Protein AF-A0A533BFH7-F1 (afdb_monomer)

Radius of gyration: 30.99 Å; Cα contacts (8 Å, |Δi|>4): 157; chains: 1; bounding box: 85×79×74 Å

Mean predicted aligned error: 14.82 Å

Foldseek 3Di:
DDDPPPPPPDPDLCPLLVVLVVVLVVHPAALVRSLVVSVVVPDDPVSSVSSSVVCVVVVSHDLLVSLLVVLVVCCVVAQADLVLSLVVSVVSVRDNVSSVVNSVVVCVVDPSLVSLLVLVVVVCVVDQADALVRSLVVRVVSVDDPVSSCVNCVVVVVVPPVSHDDDPDDPDDDPPVPPDPDDDPPDDDDDDDDDDDDDDDDDDDDDDDDD

Solvent-accessible surface area (backbone atoms only — not comparable to full-atom values): 13233 Å² total; per-residue (Å²): 136,85,82,80,77,78,71,76,71,77,77,56,84,59,54,58,40,54,53,48,51,59,50,47,76,76,37,91,68,35,65,53,46,50,47,52,51,39,45,78,72,68,44,51,74,68,54,41,53,51,35,51,52,52,35,39,74,71,63,76,44,51,57,63,65,45,49,47,57,47,49,54,59,42,43,76,77,49,58,54,15,68,65,40,54,50,54,55,44,47,72,55,47,50,57,66,71,52,45,55,52,38,52,53,60,49,56,74,77,42,58,60,57,58,38,51,45,50,53,51,54,55,50,49,75,75,42,78,74,52,42,58,70,58,54,53,49,52,42,49,76,28,26,40,53,69,69,50,49,50,63,64,46,47,59,63,69,70,68,68,52,79,46,39,65,83,74,91,84,76,81,76,74,82,58,87,81,74,67,73,77,83,76,72,89,76,80,82,81,85,82,88,86,86,89,80,88,84,88,87,84,86,87,84,87,83,83,87,90,85,136

Sequence (211 aa):
MSRRVTGKAAPSPDQWLHLAVRALARSDRTTAQIERLLAAKGASPSQVRAAIRRLTSLRYLDDVAFAARWADRRLARMPMGRARLQAELLATGCPEYIVHATLRATYLKVSERDLALHVVTMAERTSSVKTYARVARLLSQRGFDEDTIETVMGPLLRTGDSKFEVLGSKFRKPRTSDLEPSSVRQSRFSRQSRLSQGPAIAAGTFMNNAG

pLDDT: mean 77.5, std 23.68, range [34.66, 98.31]

Secondary structure (DSSP, 8-state):
--------PPPPHHHHHHHHHHHHHHS---HHHHHHHHHHTT--HHHHHHHHHHHHHTTS--HHHHHHHHHHHHHHHS---HHHHHHHHHHTT--HHHHHHHHHHHHTTS-HHHHHHHHHHHHHHH-S---HHHHHHHHHHTT--HHHHHHHHHHHHHTT-TTS-S-TTS--PPPTTS---------------------------------

Structure (mmCIF, N/CA/C/O backbone):
data_AF-A0A533BFH7-F1
#
_entry.id   AF-A0A533BFH7-F1
#
loop_
_atom_site.group_PDB
_atom_site.id
_atom_site.type_symbol
_atom_site.label_atom_id
_atom_site.label_alt_id
_atom_site.label_comp_id
_atom_site.label_asym_id
_atom_site.label_entity_id
_atom_site.label_seq_id
_atom_site.pdbx_PDB_ins_code
_atom_site.Cartn_x
_atom_site.Cartn_y
_atom_site.Cartn_z
_atom_site.occupancy
_atom_site.B_iso_or_equiv
_atom_site.auth_seq_id
_atom_site.auth_comp_id
_atom_site.auth_asym_id
_atom_site.auth_atom_id
_atom_site.pdbx_PDB_model_num
ATOM 1 N N . MET A 1 1 ? -24.817 34.035 41.169 1.00 40.72 1 MET A N 1
ATOM 2 C CA . MET A 1 1 ? -24.455 33.731 39.764 1.00 40.72 1 MET A CA 1
ATOM 3 C C . MET A 1 1 ? -23.917 32.303 39.682 1.00 40.72 1 MET A C 1
ATOM 5 O O . MET A 1 1 ? -22.729 32.089 39.884 1.00 40.72 1 MET A O 1
ATOM 9 N N . SER A 1 2 ? -24.784 31.310 39.456 1.00 41.09 2 SER A N 1
ATOM 10 C CA . SER A 1 2 ? -24.373 29.899 39.377 1.00 41.09 2 SER A CA 1
ATOM 11 C C . SER A 1 2 ? -23.778 29.589 38.007 1.00 41.09 2 SER A C 1
ATOM 13 O O . SER A 1 2 ? -24.475 29.605 36.992 1.00 41.09 2 SER A O 1
ATOM 15 N N . ARG A 1 3 ? -22.471 29.319 37.976 1.00 46.50 3 ARG A N 1
ATOM 16 C CA . ARG A 1 3 ? -21.737 28.919 36.774 1.00 46.50 3 ARG A CA 1
ATOM 17 C C . ARG A 1 3 ? -22.120 27.472 36.446 1.00 46.50 3 ARG A C 1
ATOM 19 O O . ARG A 1 3 ? -21.692 26.542 37.122 1.00 46.50 3 ARG A O 1
ATOM 26 N N . ARG A 1 4 ? -22.976 27.286 35.438 1.00 46.19 4 ARG A N 1
ATOM 27 C CA . ARG A 1 4 ? -23.388 25.966 34.944 1.00 46.19 4 ARG A CA 1
ATOM 28 C C . ARG A 1 4 ? -22.177 25.316 34.266 1.00 46.19 4 ARG A C 1
ATOM 30 O O . ARG A 1 4 ? -21.865 25.626 33.121 1.00 46.19 4 ARG A O 1
ATOM 37 N N . VAL A 1 5 ? -21.467 24.454 34.991 1.00 49.41 5 VAL A N 1
ATOM 38 C CA . VAL A 1 5 ? -20.461 23.558 34.411 1.00 49.41 5 VAL A CA 1
ATOM 39 C C . VAL A 1 5 ? -21.232 22.560 33.554 1.00 49.41 5 VAL A C 1
ATOM 41 O O . VAL A 1 5 ? -21.837 21.623 34.070 1.00 49.41 5 VAL A O 1
ATOM 44 N N . THR A 1 6 ? -21.285 22.782 32.242 1.00 49.28 6 THR A N 1
ATOM 45 C CA . THR A 1 6 ? -21.740 21.759 31.303 1.00 49.28 6 THR A CA 1
ATOM 46 C C . THR A 1 6 ? -20.667 20.678 31.269 1.00 49.28 6 THR A C 1
ATOM 48 O O . THR A 1 6 ? -19.737 20.708 30.467 1.00 49.28 6 THR A O 1
ATOM 51 N N . GLY A 1 7 ? -20.760 19.727 32.199 1.00 42.22 7 GLY A N 1
ATOM 52 C CA . GLY A 1 7 ? -20.001 18.490 32.122 1.00 42.22 7 GLY A CA 1
ATOM 53 C C . GLY A 1 7 ? -20.335 17.839 30.788 1.00 42.22 7 GLY A C 1
ATOM 54 O O . GLY A 1 7 ? -21.449 17.356 30.595 1.00 42.22 7 GLY A O 1
ATOM 55 N N . LYS A 1 8 ? -19.405 17.891 29.832 1.00 47.47 8 LYS A N 1
ATOM 56 C CA . LYS A 1 8 ? -19.509 17.137 28.585 1.00 47.47 8 LYS A CA 1
ATOM 57 C C . LYS A 1 8 ? -19.654 15.675 28.997 1.00 47.47 8 LYS A C 1
ATOM 59 O O . LYS A 1 8 ? -18.695 15.102 29.511 1.00 47.47 8 LYS A O 1
ATOM 64 N N . ALA A 1 9 ? -20.866 15.132 28.856 1.00 52.62 9 ALA A N 1
ATOM 65 C CA . ALA A 1 9 ? -21.182 13.764 29.238 1.00 52.62 9 ALA A CA 1
ATOM 66 C C . ALA A 1 9 ? -20.106 12.836 28.677 1.00 52.62 9 ALA A C 1
ATOM 68 O O . ALA A 1 9 ? -19.681 13.008 27.526 1.00 52.62 9 ALA A O 1
ATOM 69 N N . ALA A 1 10 ? -19.633 11.906 29.513 1.00 53.16 10 ALA A N 1
ATOM 70 C CA . ALA A 1 10 ? -18.639 10.941 29.093 1.00 53.16 10 ALA A CA 1
ATOM 71 C C . ALA A 1 10 ? -19.122 10.314 27.777 1.00 53.16 10 ALA A C 1
ATOM 73 O O . ALA A 1 10 ? -20.281 9.898 27.689 1.00 53.16 10 ALA A O 1
ATOM 74 N N . PRO A 1 11 ? -18.283 10.319 26.736 1.00 58.47 11 PRO A N 1
ATOM 75 C CA . PRO A 1 11 ? -18.685 9.820 25.439 1.00 58.47 11 PRO A CA 1
ATOM 76 C C . PRO A 1 11 ? -19.208 8.389 25.571 1.00 58.47 11 PRO A C 1
ATOM 78 O O . PRO A 1 11 ? -18.473 7.523 26.051 1.00 58.47 11 PRO A O 1
ATOM 81 N N . SER A 1 12 ? -20.472 8.164 25.179 1.00 68.56 12 SER A N 1
ATOM 82 C CA . SER A 1 12 ? -21.094 6.832 25.203 1.00 68.56 12 SER A CA 1
ATOM 83 C C . SER A 1 12 ? -20.153 5.833 24.518 1.00 68.56 12 SER A C 1
ATOM 85 O O . SER A 1 12 ? -19.584 6.193 23.482 1.00 68.56 12 SER A O 1
ATOM 87 N N . PRO A 1 13 ? -19.960 4.607 25.045 1.00 66.25 13 PRO A N 1
ATOM 88 C CA . PRO A 1 13 ? -19.097 3.594 24.428 1.00 66.25 13 PRO A CA 1
ATOM 89 C C . PRO A 1 13 ? -19.325 3.442 22.916 1.00 66.25 13 PRO A C 1
ATOM 91 O O . PRO A 1 13 ? -18.375 3.253 22.151 1.00 66.25 13 PRO A O 1
ATOM 94 N N . ASP A 1 14 ? -20.567 3.643 22.481 1.00 82.00 14 ASP A N 1
ATOM 95 C CA . ASP A 1 14 ? -20.985 3.509 21.092 1.00 82.00 14 ASP A CA 1
ATOM 96 C C . ASP A 1 14 ? -20.570 4.690 20.207 1.00 82.00 14 ASP A C 1
ATOM 98 O O . ASP A 1 14 ? -20.410 4.523 19.000 1.00 82.00 14 ASP A O 1
ATOM 102 N N . GLN A 1 15 ? -20.301 5.883 20.749 1.00 92.12 15 GLN A N 1
ATOM 103 C CA . GLN A 1 15 ? -20.010 7.044 19.900 1.00 92.12 15 GLN A CA 1
ATOM 104 C C . GLN A 1 15 ? -18.763 6.837 19.025 1.00 92.12 15 GLN A C 1
ATOM 106 O O . GLN A 1 15 ? -18.709 7.298 17.883 1.00 92.12 15 GLN A O 1
ATOM 111 N N . TRP A 1 16 ? -17.750 6.141 19.555 1.00 95.50 16 TRP A N 1
ATOM 112 C CA . TRP A 1 16 ? -16.488 5.901 18.857 1.00 95.50 16 TRP A CA 1
ATOM 113 C C . TRP A 1 16 ? -16.669 4.860 17.763 1.00 95.50 16 TRP A C 1
ATOM 115 O O . TRP A 1 16 ? -16.138 5.022 16.664 1.00 95.50 16 TRP A O 1
ATOM 125 N N . LEU A 1 17 ? -17.486 3.842 18.041 1.00 94.56 17 LEU A N 1
ATOM 126 C CA . LEU A 1 17 ? -17.893 2.851 17.060 1.00 94.56 17 LEU A CA 1
ATOM 127 C C . LEU A 1 17 ? -18.662 3.518 15.914 1.00 94.56 17 LEU A C 1
ATOM 129 O O . LEU A 1 17 ? -18.290 3.352 14.757 1.00 94.56 17 LEU A O 1
ATOM 133 N N . HIS A 1 18 ? -19.663 4.347 16.222 1.00 95.38 18 HIS A N 1
ATOM 134 C CA . HIS A 1 18 ? -20.432 5.086 15.217 1.00 95.38 18 HIS A CA 1
ATOM 135 C C . HIS A 1 18 ? -19.539 6.012 14.378 1.00 95.38 18 HIS A C 1
ATOM 137 O O . HIS A 1 18 ? -19.676 6.072 13.153 1.00 95.38 18 HIS A O 1
ATOM 143 N N . LEU A 1 19 ? -18.596 6.722 15.006 1.00 96.38 19 LEU A N 1
ATOM 144 C CA . LEU A 1 19 ? -17.658 7.590 14.295 1.00 96.38 19 LEU A CA 1
ATOM 145 C C . LEU A 1 19 ? -16.748 6.794 13.348 1.00 96.38 19 LEU A C 1
ATOM 147 O O . LEU A 1 19 ? -16.559 7.207 12.201 1.00 96.38 19 LEU A O 1
ATOM 151 N N . ALA A 1 20 ? -16.225 5.653 13.800 1.00 96.56 20 ALA A N 1
ATOM 152 C CA . ALA A 1 20 ? -15.389 4.779 12.987 1.00 96.56 20 ALA A CA 1
ATOM 153 C C . ALA A 1 20 ? -16.169 4.142 11.827 1.00 96.56 20 ALA A C 1
ATOM 155 O O . ALA A 1 20 ? -15.701 4.186 10.692 1.00 96.56 20 ALA A O 1
ATOM 156 N N . VAL A 1 21 ? -17.389 3.649 12.067 1.00 96.44 21 VAL A N 1
ATOM 157 C CA . VAL A 1 21 ? -18.272 3.108 11.018 1.00 96.44 21 VAL A CA 1
ATOM 158 C C . VAL A 1 21 ? -18.558 4.165 9.954 1.00 96.44 21 VAL A C 1
ATOM 160 O O . VAL A 1 21 ? -18.399 3.904 8.765 1.00 96.44 21 VAL A O 1
ATOM 163 N N . ARG A 1 22 ? -18.881 5.403 10.353 1.00 96.62 22 ARG A N 1
ATOM 164 C CA . ARG A 1 22 ? -19.055 6.513 9.400 1.00 96.62 22 ARG A CA 1
ATOM 165 C C . ARG A 1 22 ? -17.779 6.820 8.618 1.00 96.62 22 ARG A C 1
ATOM 167 O O . ARG A 1 22 ? -17.857 7.298 7.491 1.00 96.62 22 ARG A O 1
ATOM 174 N N . ALA A 1 23 ? -16.603 6.632 9.208 1.00 96.88 23 ALA A N 1
ATOM 175 C CA . ALA A 1 23 ? -15.336 6.835 8.512 1.00 96.88 23 ALA A CA 1
ATOM 176 C C . ALA A 1 23 ? -15.062 5.732 7.480 1.00 96.88 23 ALA A C 1
ATOM 178 O O . ALA A 1 23 ? -14.621 6.065 6.380 1.00 96.88 23 ALA A O 1
ATOM 179 N N . LEU A 1 24 ? -15.367 4.478 7.823 1.00 96.06 24 LEU A N 1
ATOM 180 C CA . LEU A 1 24 ? -15.237 3.302 6.957 1.00 96.06 24 LEU A CA 1
ATOM 181 C C . LEU A 1 24 ? -16.245 3.321 5.801 1.00 96.06 24 LEU A C 1
ATOM 183 O O . LEU A 1 24 ? -15.893 3.007 4.672 1.00 96.06 24 LEU A O 1
ATOM 187 N N . ALA A 1 25 ? -17.469 3.791 6.045 1.00 95.62 25 ALA A N 1
ATOM 188 C CA . ALA A 1 25 ? -18.489 3.931 5.004 1.00 95.62 25 ALA A CA 1
ATOM 189 C C . ALA A 1 25 ? -18.100 4.932 3.899 1.00 95.62 25 ALA A C 1
ATOM 191 O O . ALA A 1 25 ? -18.573 4.825 2.773 1.00 95.62 25 ALA A O 1
ATOM 192 N N . ARG A 1 26 ? -17.245 5.920 4.204 1.00 95.44 26 ARG A N 1
ATOM 193 C CA . ARG A 1 26 ? -16.770 6.902 3.212 1.00 95.44 26 ARG A CA 1
ATOM 194 C C . ARG A 1 26 ? -15.571 6.407 2.406 1.00 95.44 26 ARG A C 1
ATOM 196 O O . ARG A 1 26 ? -15.360 6.878 1.296 1.00 95.44 26 ARG A O 1
ATOM 203 N N . SER A 1 27 ? -14.734 5.561 3.000 1.00 91.44 27 SER A N 1
ATOM 204 C CA . SER A 1 27 ? -13.501 5.066 2.391 1.00 91.44 27 SER A CA 1
ATOM 205 C C . SER A 1 27 ? -12.993 3.853 3.153 1.00 91.44 27 SER A C 1
ATOM 207 O O . SER A 1 27 ? -13.011 3.851 4.385 1.00 91.44 27 SER A O 1
ATOM 209 N N . ASP A 1 28 ? -12.412 2.902 2.419 1.00 92.56 28 ASP A N 1
ATOM 210 C CA . ASP A 1 28 ? -11.538 1.875 2.989 1.00 92.56 28 ASP A CA 1
ATOM 211 C C . ASP A 1 28 ? -10.462 2.540 3.865 1.00 92.56 28 ASP A C 1
ATOM 213 O O . ASP A 1 28 ? -9.865 3.550 3.466 1.00 92.56 28 ASP A O 1
ATOM 217 N N . ARG A 1 29 ? -10.220 1.979 5.053 1.00 96.06 29 ARG A N 1
ATOM 218 C CA . ARG A 1 29 ? -9.206 2.445 6.009 1.00 96.06 29 ARG A CA 1
ATOM 219 C C . ARG A 1 29 ? -8.534 1.267 6.700 1.00 96.06 29 ARG A C 1
ATOM 221 O O . ARG A 1 29 ? -9.173 0.242 6.916 1.00 96.06 29 ARG A O 1
ATOM 228 N N . THR A 1 30 ? -7.279 1.462 7.091 1.00 97.81 30 THR A N 1
ATOM 229 C CA . THR A 1 30 ? -6.542 0.517 7.941 1.00 97.81 30 THR A CA 1
ATOM 230 C C . THR A 1 30 ? -6.897 0.693 9.414 1.00 97.81 30 THR A C 1
ATOM 232 O O . THR A 1 30 ? -7.356 1.763 9.837 1.00 97.81 30 THR A O 1
ATOM 235 N N . THR A 1 31 ? -6.599 -0.322 10.224 1.00 97.81 31 THR A N 1
ATOM 236 C CA . THR A 1 31 ? -6.693 -0.252 11.689 1.00 97.81 31 THR A CA 1
ATOM 237 C C . THR A 1 31 ? -5.937 0.963 12.226 1.00 97.81 31 THR A C 1
ATOM 239 O O . THR A 1 31 ? -6.526 1.803 12.906 1.00 97.81 31 THR A O 1
ATOM 242 N N . ALA A 1 32 ? -4.680 1.148 11.812 1.00 97.56 32 ALA A N 1
ATOM 243 C CA . ALA A 1 32 ? -3.837 2.266 12.241 1.00 97.56 32 ALA A CA 1
ATOM 244 C C . ALA A 1 32 ? -4.405 3.647 11.854 1.00 97.56 32 ALA A C 1
ATOM 246 O O . ALA A 1 32 ? -4.152 4.654 12.519 1.00 97.56 32 ALA A O 1
ATOM 247 N N . GLN A 1 33 ? -5.156 3.743 10.754 1.00 97.69 33 GLN A N 1
ATOM 248 C CA . GLN A 1 33 ? -5.838 4.983 10.373 1.00 97.69 33 GLN A CA 1
ATOM 249 C C . GLN A 1 33 ? -7.062 5.255 11.249 1.00 97.69 33 GLN A C 1
ATOM 251 O O . GLN A 1 33 ? -7.307 6.413 11.592 1.00 97.69 33 GLN A O 1
ATOM 256 N N . ILE A 1 34 ? -7.825 4.222 11.618 1.00 98.06 34 ILE A N 1
ATOM 257 C CA . ILE A 1 34 ? -8.953 4.365 12.548 1.00 98.06 34 ILE A CA 1
ATOM 258 C C . ILE A 1 34 ? -8.456 4.697 13.954 1.00 98.06 34 ILE A C 1
ATOM 260 O O . ILE A 1 34 ? -9.007 5.596 14.583 1.00 98.06 34 ILE A O 1
ATOM 264 N N . GLU A 1 35 ? -7.388 4.061 14.426 1.00 97.62 35 GLU A N 1
ATOM 265 C CA . GLU A 1 35 ? -6.773 4.382 15.717 1.00 97.62 35 GLU A CA 1
ATOM 266 C C . GLU A 1 35 ? -6.365 5.854 15.795 1.00 97.62 35 GLU A C 1
ATOM 268 O O . GLU A 1 35 ? -6.786 6.567 16.708 1.00 97.62 35 GLU A O 1
ATOM 273 N N . ARG A 1 36 ? -5.627 6.341 14.785 1.00 97.62 36 ARG A N 1
ATOM 274 C CA . ARG A 1 36 ? -5.239 7.756 14.680 1.00 97.62 36 ARG A CA 1
ATOM 275 C C . ARG A 1 36 ? -6.448 8.683 14.624 1.00 97.62 36 ARG A C 1
ATOM 277 O O . ARG A 1 36 ? -6.449 9.719 15.283 1.00 97.62 36 ARG A O 1
ATOM 284 N N . LEU A 1 37 ? -7.484 8.315 13.868 1.00 97.31 37 LEU A N 1
ATOM 285 C CA . LEU A 1 37 ? -8.720 9.092 13.779 1.00 97.31 37 LEU A CA 1
ATOM 286 C C . LEU A 1 37 ? -9.403 9.220 15.145 1.00 97.31 37 LEU A C 1
ATOM 288 O O . LEU A 1 37 ? -9.782 10.323 15.531 1.00 97.31 37 LEU A O 1
ATOM 292 N N . LEU A 1 38 ? -9.579 8.111 15.865 1.00 97.06 38 LEU A N 1
ATOM 293 C CA . LEU A 1 38 ? -10.254 8.098 17.161 1.00 97.06 38 LEU A CA 1
ATOM 294 C C . LEU A 1 38 ? -9.443 8.854 18.221 1.00 97.06 38 LEU A C 1
ATOM 296 O O . LEU A 1 38 ? -10.006 9.682 18.939 1.00 97.06 38 LEU A O 1
ATOM 300 N N . ALA A 1 39 ? -8.126 8.639 18.268 1.00 96.94 39 ALA A N 1
ATOM 301 C CA . ALA A 1 39 ? -7.228 9.354 19.171 1.00 96.94 39 ALA A CA 1
ATOM 302 C C . ALA A 1 39 ? -7.262 10.872 18.919 1.00 96.94 39 ALA A C 1
ATOM 304 O O . ALA A 1 39 ? -7.453 11.649 19.852 1.00 96.94 39 ALA A O 1
ATOM 305 N N . ALA A 1 40 ? -7.199 11.303 17.654 1.00 97.06 40 ALA A N 1
ATOM 306 C CA . ALA A 1 40 ? -7.297 12.717 17.282 1.00 97.06 40 ALA A CA 1
ATOM 307 C C . ALA A 1 40 ? -8.659 13.351 17.629 1.00 97.06 40 ALA A C 1
ATOM 309 O O . ALA A 1 40 ? -8.772 14.571 17.730 1.00 97.06 40 ALA A O 1
ATOM 310 N N . LYS A 1 41 ? -9.709 12.541 17.812 1.00 95.75 41 LYS A N 1
ATOM 311 C CA . LYS A 1 41 ? -11.035 12.991 18.266 1.00 95.75 41 LYS A CA 1
ATOM 312 C C . LYS A 1 41 ? -11.206 12.956 19.788 1.00 95.75 41 LYS A C 1
ATOM 314 O O . LYS A 1 41 ? -12.273 13.333 20.272 1.00 95.75 41 LYS A O 1
ATOM 319 N N . GLY A 1 42 ? -10.169 12.567 20.529 1.00 95.69 42 GLY A N 1
ATOM 320 C CA . GLY A 1 42 ? -10.141 12.577 21.991 1.00 95.69 42 GLY A CA 1
ATOM 321 C C . GLY A 1 42 ? -10.581 11.269 22.646 1.00 95.69 42 GLY A C 1
ATOM 322 O O . GLY A 1 42 ? -10.932 11.282 23.823 1.00 95.69 42 GLY A O 1
ATOM 323 N N . ALA A 1 43 ? -10.596 10.151 21.914 1.00 96.00 43 ALA A N 1
ATOM 324 C CA . ALA A 1 43 ? -10.822 8.841 22.518 1.00 96.00 43 ALA A CA 1
ATOM 325 C C . ALA A 1 43 ? -9.615 8.432 23.373 1.00 96.00 43 ALA A C 1
ATOM 327 O O . ALA A 1 43 ? -8.467 8.553 22.940 1.00 96.00 43 ALA A O 1
ATOM 328 N N . SER A 1 44 ? -9.867 7.898 24.568 1.00 96.00 44 SER A N 1
ATOM 329 C CA . SER A 1 44 ? -8.799 7.335 25.394 1.00 96.00 44 SER A CA 1
ATOM 330 C C . SER A 1 44 ? -8.241 6.043 24.771 1.00 96.00 44 SER A C 1
ATOM 332 O O . SER A 1 44 ? -8.947 5.360 24.018 1.00 96.00 44 SER A O 1
ATOM 334 N N . PRO A 1 45 ? -7.011 5.616 25.115 1.00 96.00 45 PRO A N 1
ATOM 335 C CA . PRO A 1 45 ? -6.442 4.375 24.587 1.00 96.00 45 PRO A CA 1
ATOM 336 C C . PRO A 1 45 ? -7.316 3.133 24.832 1.00 96.00 45 PRO A C 1
ATOM 338 O O . PRO A 1 45 ? -7.368 2.235 23.993 1.00 96.00 45 PRO A O 1
ATOM 341 N N . SER A 1 46 ? -8.031 3.065 25.961 1.00 95.50 46 SER A N 1
ATOM 342 C CA . SER A 1 46 ? -8.951 1.957 26.252 1.00 95.50 46 SER A CA 1
ATOM 343 C C . SER A 1 46 ? -10.188 1.978 25.351 1.00 95.50 46 SER A C 1
ATOM 345 O O . SER A 1 46 ? -10.599 0.921 24.866 1.00 95.50 46 SER A O 1
ATOM 347 N N . GLN A 1 47 ? -10.736 3.163 25.071 1.00 95.69 47 GLN A N 1
ATOM 348 C CA . GLN A 1 47 ? -11.866 3.348 24.160 1.00 95.69 47 GLN A CA 1
ATOM 349 C C . GLN A 1 47 ? -11.495 3.010 22.714 1.00 95.69 47 GLN A C 1
ATOM 351 O O . GLN A 1 47 ? -12.251 2.307 22.045 1.00 95.69 47 GLN A O 1
ATOM 356 N N . VAL A 1 48 ? -10.310 3.432 22.253 1.00 96.75 48 VAL A N 1
ATOM 357 C CA . VAL A 1 48 ? -9.789 3.063 20.926 1.00 96.75 48 VAL A CA 1
ATOM 358 C C . VAL A 1 48 ? -9.692 1.544 20.805 1.00 96.75 48 VAL A C 1
ATOM 360 O O . VAL A 1 48 ? -10.287 0.966 19.899 1.00 96.75 48 VAL A O 1
ATOM 363 N N . ARG A 1 49 ? -9.033 0.873 21.761 1.00 96.38 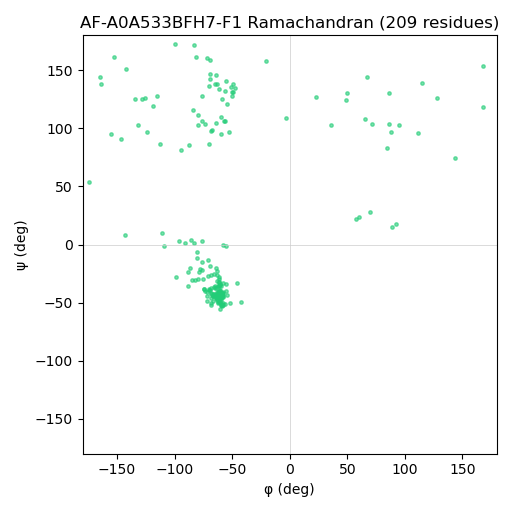49 ARG A N 1
ATOM 364 C CA . ARG A 1 49 ? -8.912 -0.594 21.748 1.00 96.38 49 ARG A CA 1
ATOM 365 C C . ARG A 1 49 ? -10.274 -1.291 21.745 1.00 96.38 49 ARG A C 1
ATOM 367 O O . ARG A 1 49 ? -10.440 -2.283 21.042 1.00 96.38 49 ARG A O 1
ATOM 374 N N . ALA A 1 50 ? -11.245 -0.797 22.514 1.00 95.31 50 ALA A N 1
ATOM 375 C CA . ALA A 1 50 ? -12.594 -1.362 22.536 1.00 95.31 50 ALA A CA 1
ATOM 376 C C . ALA A 1 50 ? -13.299 -1.229 21.175 1.00 95.31 50 ALA A C 1
ATOM 378 O O . ALA A 1 50 ? -13.840 -2.215 20.672 1.00 95.31 50 ALA A O 1
ATOM 379 N N . ALA A 1 51 ? -13.226 -0.050 20.549 1.00 96.06 51 ALA A N 1
ATOM 380 C CA . ALA A 1 51 ? -13.804 0.190 19.231 1.00 96.06 51 ALA A CA 1
ATOM 381 C C . ALA A 1 51 ? -13.144 -0.683 18.151 1.00 96.06 51 ALA A C 1
ATOM 383 O O . ALA A 1 51 ? -13.851 -1.347 17.396 1.00 96.06 51 ALA A O 1
ATOM 384 N N . ILE A 1 52 ? -11.808 -0.753 18.115 1.00 97.00 52 ILE A N 1
ATOM 385 C CA . ILE A 1 52 ? -11.067 -1.587 17.154 1.00 97.00 52 ILE A CA 1
ATOM 386 C C . ILE A 1 52 ? -11.424 -3.068 17.307 1.00 97.00 52 ILE A C 1
ATOM 388 O O . ILE A 1 52 ? -11.736 -3.721 16.309 1.00 97.00 52 ILE A O 1
ATOM 392 N N . ARG A 1 53 ? -11.457 -3.601 18.539 1.00 96.75 53 ARG A N 1
ATOM 393 C CA . ARG A 1 53 ? -11.874 -4.995 18.777 1.00 96.75 53 ARG A CA 1
ATOM 394 C C . ARG A 1 53 ? -13.283 -5.251 18.257 1.00 96.75 53 ARG A C 1
ATOM 396 O O . ARG A 1 53 ? -13.505 -6.250 17.577 1.00 96.75 53 ARG A O 1
ATOM 403 N N . ARG A 1 54 ? -14.226 -4.344 18.535 1.00 95.94 54 ARG A N 1
ATOM 404 C CA . ARG A 1 54 ? -15.610 -4.484 18.072 1.00 95.94 54 ARG A CA 1
ATOM 405 C C . ARG A 1 54 ? -15.697 -4.451 16.546 1.00 95.94 54 ARG A C 1
ATOM 407 O O . ARG A 1 54 ? -16.303 -5.346 15.968 1.00 95.94 54 ARG A O 1
ATOM 414 N N . LEU A 1 55 ? -15.049 -3.491 15.890 1.00 96.06 55 LEU A N 1
ATOM 415 C CA . LEU A 1 55 ? -15.011 -3.388 14.425 1.00 96.06 55 LEU A CA 1
ATOM 416 C C . LEU A 1 55 ? -14.391 -4.626 13.768 1.00 96.06 55 LEU A C 1
ATOM 418 O O . LEU A 1 55 ? -14.917 -5.118 12.775 1.00 96.06 55 LEU A O 1
ATOM 422 N N . THR A 1 56 ? -13.313 -5.155 14.348 1.00 96.31 56 THR A N 1
ATOM 423 C CA . THR A 1 56 ? -12.654 -6.377 13.865 1.00 96.31 56 THR A CA 1
ATOM 424 C C . THR A 1 56 ? -13.565 -7.593 14.039 1.00 96.31 56 THR A C 1
ATOM 426 O O . THR A 1 56 ? -13.724 -8.380 13.110 1.00 96.31 56 THR A O 1
ATOM 429 N N . SER A 1 57 ? -14.245 -7.716 15.189 1.00 96.00 57 SER A N 1
ATOM 430 C CA . SER A 1 57 ? -15.212 -8.800 15.437 1.00 96.00 57 SER A CA 1
ATOM 431 C C . SER A 1 57 ? -16.394 -8.780 14.462 1.00 96.00 57 SER A C 1
ATOM 433 O O . SER A 1 57 ? -16.896 -9.828 14.078 1.00 96.00 57 SER A O 1
ATOM 435 N N . LEU A 1 58 ? -16.796 -7.585 14.017 1.00 94.62 58 LEU A N 1
ATOM 436 C CA . LEU A 1 58 ? -17.839 -7.376 13.012 1.00 94.62 58 LEU A CA 1
ATOM 437 C C . LEU A 1 58 ? -17.304 -7.450 11.571 1.00 94.62 58 LEU A C 1
ATOM 439 O O . LEU A 1 58 ? -18.053 -7.186 10.636 1.00 94.62 58 LEU A O 1
ATOM 443 N N . ARG A 1 59 ? -16.015 -7.773 11.378 1.00 94.94 59 ARG A N 1
ATOM 444 C CA . ARG A 1 59 ? -15.323 -7.813 10.074 1.00 94.94 59 ARG A CA 1
ATOM 445 C C . ARG A 1 59 ? -15.360 -6.492 9.294 1.00 94.94 59 ARG A C 1
ATOM 447 O O . ARG A 1 59 ? -15.154 -6.479 8.086 1.00 94.94 59 ARG A O 1
ATOM 454 N N . TYR A 1 60 ? -15.573 -5.369 9.978 1.00 95.19 60 TYR A N 1
ATOM 455 C CA . TYR A 1 60 ? -15.487 -4.033 9.378 1.00 95.19 60 TYR A CA 1
ATOM 456 C C . TYR A 1 60 ? -14.040 -3.560 9.216 1.00 95.19 60 TYR A C 1
ATOM 458 O O . TYR A 1 60 ? -13.765 -2.702 8.379 1.00 95.19 60 TYR A O 1
ATOM 466 N N . LEU A 1 61 ? -13.122 -4.112 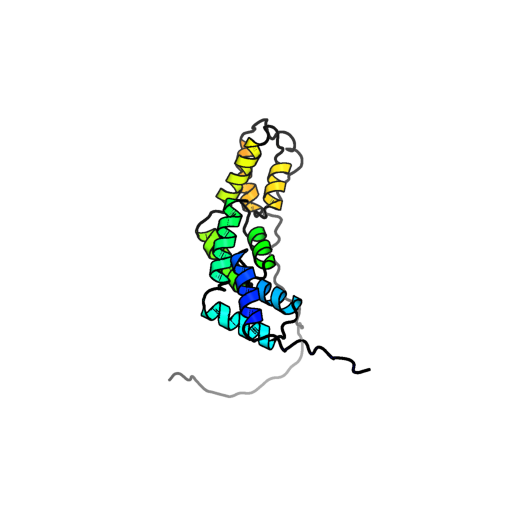10.012 1.00 96.38 61 LEU A N 1
ATOM 467 C CA . LEU A 1 61 ? -11.683 -3.932 9.857 1.00 96.38 61 LEU A CA 1
ATOM 468 C C . LEU A 1 61 ? -11.028 -5.266 9.522 1.00 96.38 61 LEU A C 1
ATOM 470 O O . LEU A 1 61 ? -11.229 -6.259 10.220 1.00 96.38 61 LEU A O 1
ATOM 474 N N . ASP A 1 62 ? -10.246 -5.254 8.449 1.00 96.81 62 ASP A N 1
ATOM 475 C CA . ASP A 1 62 ? -9.453 -6.381 7.975 1.00 96.81 62 ASP A CA 1
ATOM 476 C C . ASP A 1 62 ? -8.285 -5.818 7.154 1.00 96.81 62 ASP A C 1
ATOM 478 O O . ASP A 1 62 ? -8.434 -5.489 5.974 1.00 96.81 62 ASP A O 1
ATOM 482 N N . ASP A 1 63 ? -7.129 -5.639 7.800 1.00 97.75 63 ASP A N 1
ATOM 483 C CA . ASP A 1 63 ? -5.953 -5.034 7.162 1.00 97.75 63 ASP A CA 1
ATOM 484 C C . ASP A 1 63 ? -5.359 -5.932 6.066 1.00 97.75 63 ASP A C 1
ATOM 486 O O . ASP A 1 63 ? -4.768 -5.422 5.113 1.00 97.75 63 ASP A O 1
ATOM 490 N N . VAL A 1 64 ? -5.547 -7.255 6.159 1.00 97.81 64 VAL A N 1
ATOM 491 C CA . VAL A 1 64 ? -5.110 -8.207 5.127 1.00 97.81 64 VAL A CA 1
ATOM 492 C C . VAL A 1 64 ? -5.952 -8.015 3.871 1.00 97.81 64 VAL A C 1
ATOM 494 O O . VAL A 1 64 ? -5.416 -7.813 2.779 1.00 97.81 64 VAL A O 1
ATOM 497 N N . ALA A 1 65 ? -7.277 -8.006 4.027 1.00 96.62 65 ALA A N 1
ATOM 498 C CA . ALA A 1 65 ? -8.188 -7.778 2.915 1.00 96.62 65 ALA A CA 1
ATOM 499 C C . ALA A 1 65 ? -8.041 -6.357 2.344 1.00 96.62 65 ALA A C 1
ATOM 501 O O . ALA A 1 65 ? -8.133 -6.169 1.129 1.00 96.62 65 ALA A O 1
ATOM 502 N N . PHE A 1 66 ? -7.787 -5.358 3.197 1.00 97.69 66 PHE A N 1
ATOM 503 C CA . PHE A 1 66 ? -7.467 -3.998 2.768 1.00 97.69 66 PHE A CA 1
ATOM 504 C C . PHE A 1 66 ? -6.221 -3.977 1.880 1.00 97.69 66 PHE A C 1
ATOM 506 O O . PHE A 1 66 ? -6.291 -3.441 0.775 1.00 97.69 66 PHE A O 1
ATOM 513 N N . ALA A 1 67 ? -5.105 -4.558 2.333 1.00 98.12 67 ALA A N 1
ATOM 514 C CA . ALA A 1 67 ? -3.829 -4.493 1.624 1.00 98.12 67 ALA A CA 1
ATOM 515 C C . ALA A 1 67 ? -3.919 -5.133 0.232 1.00 98.12 67 ALA A C 1
ATOM 517 O O . ALA A 1 67 ? -3.453 -4.535 -0.739 1.00 98.12 67 ALA A O 1
ATOM 518 N N . ALA A 1 68 ? -4.599 -6.278 0.114 1.00 97.31 68 ALA A N 1
ATOM 519 C CA . ALA A 1 68 ? -4.852 -6.932 -1.169 1.00 97.31 68 ALA A CA 1
ATOM 520 C C . ALA A 1 68 ? -5.657 -6.034 -2.128 1.00 97.31 68 ALA A C 1
ATOM 522 O O . ALA A 1 68 ? -5.177 -5.693 -3.209 1.00 97.31 68 ALA A O 1
ATOM 523 N N . ARG A 1 69 ? -6.836 -5.547 -1.701 1.00 96.50 69 ARG A N 1
ATOM 524 C CA . ARG A 1 69 ? -7.668 -4.642 -2.525 1.00 96.50 69 ARG A CA 1
ATOM 525 C C . ARG A 1 69 ? -6.943 -3.346 -2.877 1.00 96.50 69 ARG A C 1
ATOM 527 O O . ARG A 1 69 ? -7.181 -2.753 -3.931 1.00 96.50 69 ARG A O 1
ATOM 534 N N . TRP A 1 70 ? -6.123 -2.842 -1.961 1.00 97.38 70 TRP A N 1
ATOM 535 C CA . TRP A 1 70 ? -5.343 -1.634 -2.169 1.00 97.38 70 TRP A CA 1
ATOM 536 C C . TRP A 1 70 ? -4.282 -1.859 -3.248 1.00 97.38 70 TRP A C 1
ATOM 538 O O . TRP A 1 70 ? -4.235 -1.072 -4.191 1.00 97.38 70 TRP A O 1
ATOM 548 N N . ALA A 1 71 ? -3.508 -2.946 -3.164 1.00 97.06 71 ALA A N 1
ATOM 549 C CA . ALA A 1 71 ? -2.484 -3.297 -4.146 1.00 97.06 71 ALA A CA 1
ATOM 550 C C . ALA A 1 71 ? -3.079 -3.483 -5.549 1.00 97.06 71 ALA A C 1
ATOM 552 O O . ALA A 1 71 ? -2.603 -2.856 -6.495 1.00 97.06 71 ALA A O 1
ATOM 553 N N . ASP A 1 72 ? -4.172 -4.242 -5.666 1.00 95.31 72 ASP A N 1
ATOM 554 C CA . ASP A 1 72 ? -4.841 -4.502 -6.945 1.00 95.31 72 ASP A CA 1
ATOM 555 C C . ASP A 1 72 ? -5.322 -3.200 -7.604 1.00 95.31 72 ASP A C 1
ATOM 557 O O . ASP A 1 72 ? -4.976 -2.893 -8.749 1.00 95.31 72 ASP A O 1
ATOM 561 N N . ARG A 1 73 ? -6.063 -2.365 -6.857 1.00 95.62 73 ARG A N 1
ATOM 562 C CA . ARG A 1 73 ? -6.531 -1.059 -7.359 1.00 95.62 73 ARG A CA 1
ATOM 563 C C . ARG A 1 73 ? -5.372 -0.134 -7.707 1.00 95.62 73 ARG A C 1
ATOM 565 O O . ARG A 1 73 ? -5.491 0.683 -8.624 1.00 95.62 73 ARG A O 1
ATOM 572 N N . ARG A 1 74 ? -4.277 -0.208 -6.949 1.00 95.19 74 ARG A N 1
ATOM 573 C CA . ARG A 1 74 ? -3.130 0.667 -7.144 1.00 95.19 74 ARG A CA 1
ATOM 574 C C . ARG A 1 74 ? -2.372 0.307 -8.415 1.00 95.19 74 ARG A C 1
ATOM 576 O O . ARG A 1 74 ? -2.136 1.210 -9.215 1.00 95.19 74 ARG A O 1
ATOM 583 N N . LEU A 1 75 ? -2.066 -0.971 -8.626 1.00 95.12 75 LEU A N 1
ATOM 584 C CA . LEU A 1 75 ? -1.374 -1.452 -9.823 1.00 95.12 75 LEU A CA 1
ATOM 585 C C . LEU A 1 75 ? -2.207 -1.265 -11.092 1.00 95.12 75 LEU A C 1
ATOM 587 O O . LEU A 1 75 ? -1.659 -0.848 -12.107 1.00 95.12 75 LEU A O 1
ATOM 591 N N . ALA A 1 76 ? -3.526 -1.463 -11.019 1.00 93.38 76 ALA A N 1
ATOM 592 C CA . ALA A 1 76 ? -4.420 -1.218 -12.152 1.00 93.38 76 ALA A CA 1
ATOM 593 C C . ALA A 1 76 ? -4.398 0.248 -12.626 1.00 93.38 76 ALA A C 1
ATOM 595 O O . ALA A 1 76 ? -4.538 0.526 -13.813 1.00 93.38 76 ALA A O 1
ATOM 596 N N . ARG A 1 77 ? -4.229 1.204 -11.701 1.00 93.56 77 ARG A N 1
ATOM 597 C CA . ARG A 1 77 ? -4.174 2.642 -12.019 1.00 93.56 77 ARG A CA 1
ATOM 598 C C . ARG A 1 77 ? -2.769 3.133 -12.339 1.00 93.56 77 ARG A C 1
ATOM 600 O O . ARG A 1 77 ? -2.606 4.063 -13.124 1.00 93.56 77 ARG A O 1
ATOM 607 N N . MET A 1 78 ? -1.765 2.587 -11.664 1.00 93.56 78 MET A N 1
ATOM 608 C CA . MET A 1 78 ? -0.380 3.019 -11.777 1.00 93.56 78 MET A CA 1
ATOM 609 C C . MET A 1 78 ? 0.549 1.815 -11.604 1.00 93.56 78 MET A C 1
ATOM 611 O O . MET A 1 78 ? 0.963 1.525 -10.479 1.00 93.56 78 MET A O 1
ATOM 615 N N . PRO A 1 79 ? 0.903 1.135 -12.706 1.00 95.19 79 PRO A N 1
ATOM 616 C CA . PRO A 1 79 ? 1.885 0.061 -12.685 1.00 95.19 79 PRO A CA 1
ATOM 617 C C . PRO A 1 79 ? 3.210 0.552 -12.100 1.00 95.19 79 PRO A C 1
ATOM 619 O O . PRO A 1 79 ? 3.702 1.637 -12.446 1.00 95.19 79 PRO A O 1
ATOM 622 N N . MET A 1 80 ? 3.745 -0.228 -11.167 1.00 95.88 80 MET A N 1
ATOM 623 C CA . MET A 1 80 ? 4.934 0.101 -10.391 1.00 95.88 80 MET A CA 1
ATOM 624 C C . MET A 1 80 ? 5.643 -1.181 -9.962 1.00 95.88 80 MET A C 1
ATOM 626 O O . MET A 1 80 ? 5.020 -2.241 -9.953 1.00 95.88 80 MET A O 1
ATOM 630 N N . GLY A 1 81 ? 6.916 -1.065 -9.598 1.00 95.62 81 GLY A N 1
ATOM 631 C CA . GLY A 1 81 ? 7.69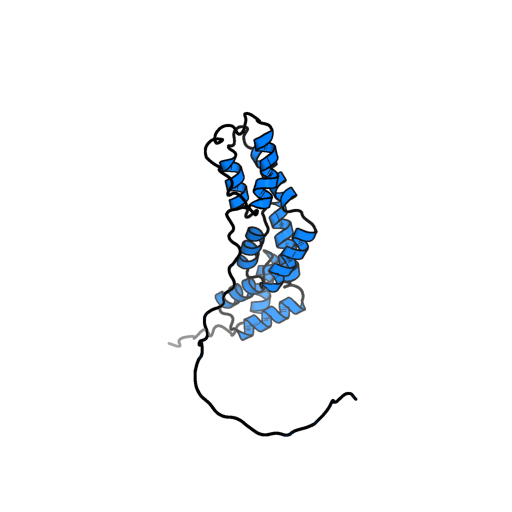4 -2.184 -9.083 1.00 95.62 81 GLY A CA 1
ATOM 632 C C . GLY A 1 81 ? 7.474 -2.424 -7.591 1.00 95.62 81 GLY A C 1
ATOM 633 O O . GLY A 1 81 ? 6.831 -1.640 -6.870 1.00 95.62 81 GLY A O 1
ATOM 634 N N . ARG A 1 82 ? 8.027 -3.534 -7.105 1.00 95.38 82 ARG A N 1
ATOM 635 C CA . ARG A 1 82 ? 7.808 -4.029 -5.740 1.00 95.38 82 ARG A CA 1
ATOM 636 C C . ARG A 1 82 ? 8.220 -3.042 -4.660 1.00 95.38 82 ARG A C 1
ATOM 638 O O . ARG A 1 82 ? 7.461 -2.845 -3.709 1.00 95.38 82 ARG A O 1
ATOM 645 N N . ALA A 1 83 ? 9.374 -2.396 -4.812 1.00 92.88 83 ALA A N 1
ATOM 646 C CA . ALA A 1 83 ? 9.901 -1.464 -3.816 1.00 92.88 83 ALA A CA 1
ATOM 647 C C . ALA A 1 83 ? 8.965 -0.264 -3.600 1.00 92.88 83 ALA A C 1
ATOM 649 O O . ALA A 1 83 ? 8.708 0.151 -2.467 1.00 92.88 83 ALA A O 1
ATOM 650 N N . ARG A 1 84 ? 8.392 0.268 -4.688 1.00 96.31 84 ARG A N 1
ATOM 651 C CA . ARG A 1 84 ? 7.440 1.379 -4.610 1.00 96.31 84 ARG A CA 1
ATOM 652 C C . ARG A 1 84 ? 6.130 0.943 -3.967 1.00 96.31 84 ARG A C 1
ATOM 654 O O . ARG A 1 84 ? 5.640 1.636 -3.076 1.00 96.31 84 ARG A O 1
ATOM 661 N N . LEU A 1 85 ? 5.590 -0.202 -4.386 1.00 97.19 85 LEU A N 1
ATOM 662 C CA . LEU A 1 85 ? 4.338 -0.722 -3.838 1.00 97.19 85 LEU A CA 1
ATOM 663 C C . LEU A 1 85 ? 4.457 -0.993 -2.330 1.00 97.19 85 LEU A C 1
ATOM 665 O O . LEU A 1 85 ? 3.547 -0.660 -1.572 1.00 97.19 85 LEU A O 1
ATOM 669 N N . GLN A 1 86 ? 5.603 -1.520 -1.889 1.00 97.44 86 GLN A N 1
ATOM 670 C CA . GLN A 1 86 ? 5.928 -1.718 -0.477 1.00 97.44 86 GLN A CA 1
ATOM 671 C C . GLN A 1 86 ? 5.897 -0.406 0.306 1.00 97.44 86 GLN A C 1
ATOM 673 O O . GLN A 1 86 ? 5.225 -0.321 1.334 1.00 97.44 86 GLN A O 1
ATOM 678 N N . ALA A 1 87 ? 6.609 0.615 -0.178 1.00 97.25 87 ALA A N 1
ATOM 679 C CA . ALA A 1 87 ? 6.688 1.908 0.493 1.00 97.25 87 ALA A CA 1
ATOM 680 C C . ALA A 1 87 ? 5.304 2.559 0.632 1.00 97.25 87 ALA A C 1
ATOM 682 O O . ALA A 1 87 ? 4.966 3.090 1.691 1.00 97.25 87 ALA A O 1
ATOM 683 N N . GLU A 1 88 ? 4.476 2.483 -0.411 1.00 97.44 88 GLU A N 1
ATOM 684 C CA . GLU A 1 88 ? 3.130 3.049 -0.362 1.00 97.44 88 GLU A CA 1
ATOM 685 C C . GLU A 1 88 ? 2.197 2.265 0.575 1.00 97.44 88 GLU A C 1
ATOM 687 O O . GLU A 1 88 ? 1.453 2.886 1.334 1.00 97.44 88 GLU A O 1
ATOM 692 N N . LEU A 1 89 ? 2.278 0.928 0.602 1.00 97.38 89 LEU A N 1
ATOM 693 C CA . LEU A 1 89 ? 1.530 0.102 1.556 1.00 97.38 89 LEU A CA 1
ATOM 694 C C . LEU A 1 89 ? 1.932 0.398 3.006 1.00 97.38 89 LEU A C 1
ATOM 696 O O . LEU A 1 89 ? 1.056 0.580 3.853 1.00 97.38 89 LEU A O 1
ATOM 700 N N . LEU A 1 90 ? 3.229 0.517 3.296 1.00 97.56 90 LEU A N 1
ATOM 701 C CA . LEU A 1 90 ? 3.713 0.900 4.627 1.00 97.56 90 LEU A CA 1
ATOM 702 C C . LEU A 1 90 ? 3.194 2.286 5.033 1.00 97.56 90 LEU A C 1
ATOM 704 O O . LEU A 1 90 ? 2.738 2.471 6.161 1.00 97.56 90 LEU A O 1
ATOM 708 N N . ALA A 1 91 ? 3.156 3.242 4.099 1.00 96.75 91 ALA A N 1
ATOM 709 C CA . ALA A 1 91 ? 2.622 4.580 4.351 1.00 96.75 91 ALA A CA 1
ATOM 710 C C . ALA A 1 91 ? 1.118 4.586 4.699 1.00 96.75 91 ALA A C 1
ATOM 712 O O . ALA A 1 91 ? 0.642 5.502 5.378 1.00 96.75 91 ALA A O 1
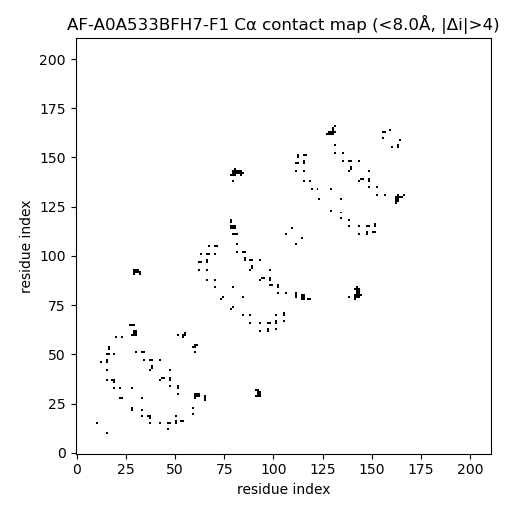ATOM 713 N N . THR A 1 92 ? 0.352 3.559 4.304 1.00 95.56 92 THR A N 1
ATOM 714 C CA . THR A 1 92 ? -1.050 3.420 4.745 1.00 95.56 92 THR A CA 1
ATOM 715 C C . THR A 1 92 ? -1.175 3.085 6.237 1.00 95.56 92 THR A C 1
ATOM 717 O O . THR A 1 92 ? -2.229 3.324 6.837 1.00 95.56 92 THR A O 1
ATOM 720 N N . GLY A 1 93 ? -0.100 2.593 6.858 1.00 96.00 93 GLY A N 1
ATOM 721 C CA . GLY A 1 93 ? -0.071 2.102 8.233 1.00 96.00 93 GLY A CA 1
ATOM 722 C C . GLY A 1 93 ? -0.404 0.615 8.366 1.00 96.00 93 GLY A C 1
ATOM 723 O O . GLY A 1 93 ? -0.703 0.175 9.472 1.00 96.00 93 GLY A O 1
ATOM 724 N N . CYS A 1 94 ? -0.385 -0.153 7.270 1.00 97.25 94 CYS A N 1
ATOM 725 C CA . CYS A 1 94 ? -0.469 -1.609 7.348 1.00 97.25 94 CYS A CA 1
ATOM 726 C C . CYS A 1 94 ? 0.753 -2.180 8.090 1.00 97.25 94 CYS A C 1
ATOM 728 O O . CYS A 1 94 ? 1.880 -1.758 7.815 1.00 97.25 94 CYS A O 1
ATOM 730 N N . PRO A 1 95 ? 0.558 -3.173 8.975 1.00 96.12 95 PRO A N 1
ATOM 731 C CA . PRO A 1 95 ? 1.657 -3.898 9.597 1.00 96.12 95 PRO A CA 1
ATOM 732 C C . PRO A 1 95 ? 2.611 -4.505 8.567 1.00 96.12 95 PRO A C 1
ATOM 734 O O . PRO A 1 95 ? 2.179 -5.071 7.561 1.00 96.12 95 PRO A O 1
ATOM 737 N N . GLU A 1 96 ? 3.909 -4.449 8.853 1.00 97.25 96 GLU A N 1
ATOM 738 C CA . GLU A 1 96 ? 4.959 -4.881 7.927 1.00 97.25 96 GLU A CA 1
ATOM 739 C C . GLU A 1 96 ? 4.781 -6.336 7.454 1.00 97.25 96 GLU A C 1
ATOM 741 O O . GLU A 1 96 ? 4.916 -6.626 6.265 1.00 97.25 96 GLU A O 1
ATOM 746 N N . TYR A 1 97 ? 4.386 -7.250 8.343 1.00 97.94 97 TYR A N 1
ATOM 747 C CA . TYR A 1 97 ? 4.143 -8.648 7.972 1.00 97.94 97 TYR A CA 1
ATOM 748 C C . TYR A 1 97 ? 3.002 -8.806 6.946 1.00 97.94 97 TYR A C 1
ATOM 750 O O . TYR A 1 97 ? 3.108 -9.643 6.045 1.00 97.94 97 TYR A O 1
ATOM 758 N N . ILE A 1 98 ? 1.946 -7.982 7.034 1.00 98.31 98 ILE A N 1
ATOM 759 C CA . ILE A 1 98 ? 0.840 -7.956 6.062 1.00 98.31 98 ILE A CA 1
ATOM 760 C C . ILE A 1 98 ? 1.339 -7.409 4.731 1.00 98.31 98 ILE A C 1
ATOM 762 O O . ILE A 1 98 ? 1.018 -7.969 3.682 1.00 98.31 98 ILE A O 1
ATOM 766 N N . VAL A 1 99 ? 2.151 -6.349 4.760 1.00 98.31 99 VAL A N 1
ATOM 767 C CA . VAL A 1 99 ? 2.744 -5.771 3.549 1.00 98.31 99 VAL A CA 1
ATOM 768 C C . VAL A 1 99 ? 3.586 -6.814 2.819 1.00 98.31 99 VAL A C 1
ATOM 770 O O . VAL A 1 99 ? 3.343 -7.076 1.643 1.00 98.31 99 VAL A O 1
ATOM 773 N N . HIS A 1 100 ? 4.508 -7.486 3.512 1.00 97.88 100 HIS A N 1
ATOM 774 C CA . HIS A 1 100 ? 5.350 -8.524 2.907 1.00 97.88 100 HIS A CA 1
ATOM 775 C C . HIS A 1 100 ? 4.538 -9.690 2.339 1.00 97.88 100 HIS A C 1
ATOM 777 O O . HIS A 1 100 ? 4.840 -10.174 1.246 1.00 97.88 100 HIS A O 1
ATOM 783 N N . ALA A 1 101 ? 3.502 -10.141 3.052 1.00 98.06 101 ALA A N 1
ATOM 784 C CA . ALA A 1 101 ? 2.609 -11.192 2.568 1.00 98.06 101 ALA A CA 1
ATOM 785 C C . ALA A 1 101 ? 1.833 -10.757 1.316 1.00 98.06 101 ALA A C 1
ATOM 787 O O . ALA A 1 101 ? 1.761 -11.514 0.348 1.00 98.06 101 ALA A O 1
ATOM 788 N N . THR A 1 102 ? 1.328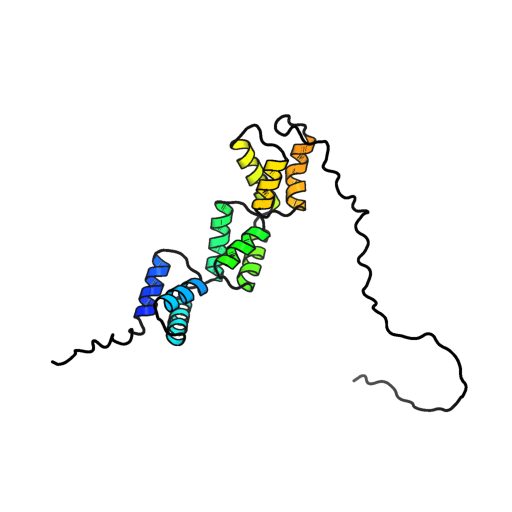 -9.523 1.309 1.00 98.12 102 THR A N 1
ATOM 789 C CA . THR A 1 102 ? 0.600 -8.941 0.175 1.00 98.12 102 THR A CA 1
ATOM 790 C C . THR A 1 102 ? 1.501 -8.842 -1.049 1.00 98.12 102 THR A C 1
ATOM 792 O O . THR A 1 102 ? 1.139 -9.344 -2.104 1.00 98.12 102 THR A O 1
ATOM 795 N N . LEU A 1 103 ? 2.712 -8.294 -0.908 1.00 97.12 103 LEU A N 1
ATOM 796 C CA . LEU A 1 103 ? 3.669 -8.178 -2.014 1.00 97.12 103 LEU A CA 1
ATOM 797 C C . LEU A 1 103 ? 4.017 -9.539 -2.616 1.00 97.12 103 LEU A C 1
ATOM 799 O O . LEU A 1 103 ? 4.038 -9.676 -3.836 1.00 97.12 103 LEU A O 1
ATOM 803 N N . ARG A 1 104 ? 4.263 -10.554 -1.775 1.00 96.81 104 ARG A N 1
ATOM 804 C CA . ARG A 1 104 ? 4.486 -11.925 -2.257 1.00 96.81 104 ARG A CA 1
ATOM 805 C C . ARG A 1 104 ? 3.286 -12.422 -3.062 1.00 96.81 104 ARG A C 1
ATOM 807 O O . ARG A 1 104 ? 3.471 -12.880 -4.179 1.00 96.81 104 ARG A O 1
ATOM 814 N N . ALA A 1 105 ? 2.071 -12.293 -2.533 1.00 96.75 105 ALA A N 1
ATOM 815 C CA . ALA A 1 105 ? 0.864 -12.756 -3.216 1.00 96.75 105 ALA A CA 1
ATOM 816 C C . ALA A 1 105 ? 0.582 -12.003 -4.530 1.00 96.75 105 ALA A C 1
ATOM 818 O O . ALA A 1 105 ? 0.134 -12.615 -5.497 1.00 96.75 105 ALA A O 1
ATOM 819 N N . THR A 1 106 ? 0.846 -10.695 -4.576 1.00 95.81 106 THR A N 1
ATOM 820 C CA . THR A 1 106 ? 0.644 -9.857 -5.764 1.00 95.81 106 THR A CA 1
ATOM 821 C C . THR A 1 106 ? 1.632 -10.214 -6.873 1.00 95.81 106 THR A C 1
ATOM 823 O O . THR A 1 106 ? 1.209 -10.518 -7.985 1.00 95.81 106 THR A O 1
ATOM 826 N N . TYR A 1 107 ? 2.934 -10.252 -6.577 1.00 92.81 107 TYR A N 1
ATOM 827 C CA . TYR A 1 107 ? 3.968 -10.504 -7.591 1.00 92.81 107 TYR A CA 1
ATOM 828 C C . TYR A 1 107 ? 4.154 -11.986 -7.948 1.00 92.81 107 TYR A C 1
ATOM 830 O O . TYR A 1 107 ? 4.846 -12.303 -8.906 1.00 92.81 107 TYR A O 1
ATOM 838 N N . LEU A 1 108 ? 3.491 -12.905 -7.237 1.00 93.81 108 LEU A N 1
ATOM 839 C CA . LEU A 1 108 ? 3.290 -14.275 -7.726 1.00 93.81 108 LEU A CA 1
ATOM 840 C C . LEU A 1 108 ? 2.299 -14.338 -8.897 1.00 93.81 108 LEU A C 1
ATOM 842 O O . LEU A 1 108 ? 2.363 -15.260 -9.702 1.00 93.81 108 LEU A O 1
ATOM 846 N N . LYS A 1 109 ? 1.360 -13.387 -8.972 1.00 91.69 109 LYS A N 1
ATOM 847 C CA . LYS A 1 109 ? 0.310 -13.343 -10.002 1.00 91.69 109 LYS A CA 1
ATOM 848 C C . LYS A 1 109 ? 0.646 -12.395 -11.147 1.00 91.69 109 LYS A C 1
ATOM 850 O O . LYS A 1 109 ? 0.135 -12.567 -12.247 1.00 91.69 109 LYS A O 1
ATOM 855 N N . VAL A 1 110 ? 1.445 -11.368 -10.868 1.00 90.75 110 VAL A N 1
ATOM 856 C CA . VAL A 1 110 ? 1.754 -10.287 -11.802 1.00 90.75 110 VAL A CA 1
ATOM 857 C C . VAL A 1 110 ? 3.263 -10.158 -11.948 1.00 90.75 110 VAL A C 1
ATOM 859 O O . VAL A 1 110 ? 3.975 -9.979 -10.965 1.00 90.75 110 VAL A O 1
ATOM 862 N N . SER A 1 111 ? 3.740 -10.209 -13.188 1.00 93.06 111 SER A N 1
ATOM 863 C CA . SER A 1 111 ? 5.149 -10.027 -13.531 1.00 93.06 111 SER A CA 1
ATOM 864 C C . SER A 1 111 ? 5.546 -8.547 -13.470 1.00 93.06 111 SER A C 1
ATOM 866 O O . SER A 1 111 ? 4.916 -7.700 -14.110 1.00 93.06 111 SER A O 1
ATOM 868 N N . GLU A 1 112 ? 6.621 -8.222 -12.738 1.00 93.25 112 GLU A N 1
ATOM 869 C CA . GLU A 1 112 ? 7.191 -6.861 -12.715 1.00 93.25 112 GLU A CA 1
ATOM 870 C C . GLU A 1 112 ? 7.631 -6.409 -14.109 1.00 93.25 112 GLU A C 1
ATOM 872 O O . GLU A 1 112 ? 7.414 -5.255 -14.484 1.00 93.25 112 GLU A O 1
ATOM 877 N N . ARG A 1 113 ? 8.153 -7.339 -14.914 1.00 93.88 113 ARG A N 1
ATOM 878 C CA . ARG A 1 113 ? 8.516 -7.090 -16.309 1.00 93.88 113 ARG A CA 1
ATOM 879 C C . ARG A 1 113 ? 7.311 -6.652 -17.138 1.00 93.88 113 ARG A C 1
ATOM 881 O O . ARG A 1 113 ? 7.424 -5.701 -17.907 1.00 93.88 113 ARG A O 1
ATOM 888 N N . ASP A 1 114 ? 6.167 -7.308 -16.978 1.00 94.31 114 ASP A N 1
ATOM 889 C CA . ASP A 1 114 ? 4.969 -6.999 -17.770 1.00 94.31 114 ASP A CA 1
ATOM 890 C C . ASP A 1 114 ? 4.388 -5.638 -17.374 1.00 94.31 114 ASP A C 1
ATOM 892 O O . ASP A 1 114 ? 3.988 -4.846 -18.231 1.00 94.31 114 ASP A O 1
ATOM 896 N N . LEU A 1 115 ? 4.421 -5.314 -16.077 1.00 95.38 115 LEU A N 1
ATOM 897 C CA . LEU A 1 115 ? 4.068 -3.984 -15.581 1.00 95.38 115 LEU A CA 1
ATOM 898 C C . LEU A 1 115 ? 5.011 -2.907 -16.133 1.00 95.38 115 LEU A C 1
ATOM 900 O O . LEU A 1 115 ? 4.546 -1.842 -16.541 1.00 95.38 115 LEU A O 1
ATOM 904 N N . ALA A 1 116 ? 6.317 -3.171 -16.174 1.00 94.94 116 ALA A N 1
ATOM 905 C CA . ALA A 1 116 ? 7.303 -2.245 -16.720 1.00 94.94 116 ALA A CA 1
ATOM 906 C C . ALA A 1 116 ? 7.106 -2.028 -18.230 1.00 94.94 116 ALA A C 1
ATOM 908 O O . ALA A 1 116 ? 7.066 -0.881 -18.680 1.00 94.94 116 ALA A O 1
ATOM 909 N N . LEU A 1 117 ? 6.884 -3.099 -19.002 1.00 93.25 117 LEU A N 1
ATOM 910 C CA . LEU A 1 117 ? 6.545 -3.015 -20.427 1.00 93.25 117 LEU A CA 1
ATOM 911 C C . LEU A 1 117 ? 5.277 -2.192 -20.655 1.00 93.25 117 LEU A C 1
ATOM 913 O O . LEU A 1 117 ? 5.258 -1.322 -21.522 1.00 93.25 117 LEU A O 1
ATOM 917 N N . HIS A 1 118 ? 4.247 -2.384 -19.830 1.00 93.00 118 HIS A N 1
ATOM 918 C CA . HIS A 1 118 ? 3.035 -1.577 -19.916 1.00 93.00 118 HIS A CA 1
ATOM 919 C C . HIS A 1 118 ? 3.326 -0.078 -19.727 1.00 93.00 118 HIS A C 1
ATOM 921 O O . HIS A 1 118 ? 2.798 0.756 -20.466 1.00 93.00 118 HIS A O 1
ATOM 927 N N . VAL A 1 119 ? 4.193 0.289 -18.775 1.00 92.81 119 VAL A N 1
ATOM 928 C CA . VAL A 1 119 ? 4.605 1.692 -18.581 1.00 92.81 119 VAL A CA 1
ATOM 929 C C . VAL A 1 119 ? 5.345 2.231 -19.803 1.00 92.81 119 VAL A C 1
ATOM 931 O O . VAL A 1 119 ? 5.083 3.369 -20.200 1.00 92.81 119 VAL A O 1
ATOM 934 N N . VAL A 1 120 ? 6.227 1.436 -20.411 1.00 90.50 120 VAL A N 1
ATOM 935 C CA . VAL A 1 120 ? 6.937 1.800 -21.647 1.00 90.50 120 VAL A CA 1
ATOM 936 C C . VAL A 1 120 ? 5.942 2.061 -22.782 1.00 90.50 120 VAL A C 1
ATOM 938 O O . VAL A 1 120 ? 5.935 3.158 -23.337 1.00 90.50 120 VAL A O 1
ATOM 941 N N . THR A 1 121 ? 5.020 1.135 -23.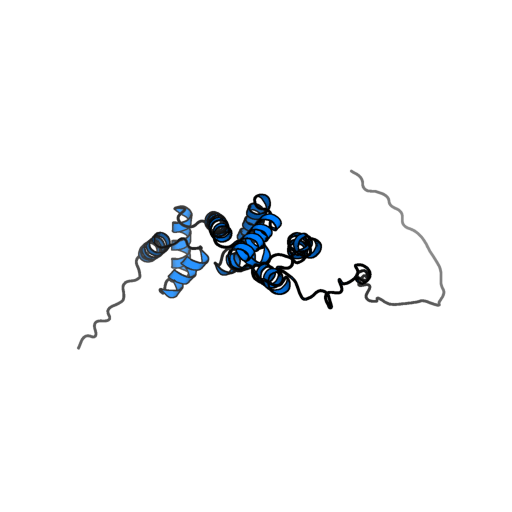051 1.00 88.81 121 THR A N 1
ATOM 942 C CA . THR A 1 121 ? 4.009 1.285 -24.113 1.00 88.81 121 THR A CA 1
ATOM 943 C C . THR A 1 121 ? 3.105 2.501 -23.890 1.00 88.81 121 THR A C 1
ATOM 945 O O . THR A 1 121 ? 2.797 3.252 -24.819 1.00 88.81 121 THR A O 1
ATOM 948 N N . MET A 1 122 ? 2.687 2.754 -22.646 1.00 86.50 122 MET A N 1
ATOM 949 C CA . MET A 1 122 ? 1.913 3.955 -22.310 1.00 86.50 122 MET A CA 1
ATOM 950 C C . MET A 1 122 ? 2.734 5.234 -22.501 1.00 86.50 122 MET A C 1
ATOM 952 O O . MET A 1 122 ? 2.212 6.263 -22.944 1.00 86.50 122 MET A O 1
ATOM 956 N N . ALA A 1 123 ? 4.033 5.183 -22.200 1.00 84.38 123 ALA A N 1
ATOM 957 C CA . ALA A 1 123 ? 4.923 6.302 -22.433 1.00 84.38 123 ALA A CA 1
ATOM 958 C C . ALA A 1 123 ? 5.062 6.597 -23.936 1.00 84.38 123 ALA A C 1
ATOM 960 O O . ALA A 1 123 ? 4.973 7.769 -24.301 1.00 84.38 123 ALA A O 1
ATOM 961 N N . GLU A 1 124 ? 5.213 5.589 -24.788 1.00 79.75 124 GLU A N 1
ATOM 962 C CA . GLU A 1 124 ? 5.314 5.745 -26.248 1.00 79.75 124 GLU A CA 1
ATOM 963 C C . GLU A 1 124 ? 4.053 6.360 -26.863 1.00 79.75 124 GLU A C 1
ATOM 965 O O . GLU A 1 124 ? 4.136 7.268 -27.686 1.00 79.75 124 GLU A O 1
ATOM 970 N N . ARG A 1 125 ? 2.866 5.945 -26.403 1.00 79.06 125 ARG A N 1
ATOM 971 C CA . ARG A 1 125 ? 1.580 6.497 -26.873 1.00 79.06 125 ARG A CA 1
ATOM 972 C C . ARG A 1 125 ? 1.409 7.989 -26.608 1.00 79.06 125 ARG A C 1
ATOM 974 O O . ARG A 1 125 ? 0.674 8.661 -27.320 1.00 79.06 125 ARG A O 1
ATOM 981 N N . THR A 1 126 ? 2.055 8.498 -25.564 1.00 74.75 126 THR A N 1
ATOM 982 C CA . THR A 1 126 ? 1.866 9.884 -25.118 1.00 74.75 126 THR A CA 1
ATOM 983 C C . THR A 1 126 ? 2.787 10.868 -25.853 1.00 74.75 126 THR A C 1
ATOM 985 O O . THR A 1 126 ? 2.526 12.066 -25.843 1.00 74.75 126 THR A O 1
ATOM 988 N N . SER A 1 127 ? 3.887 10.407 -26.461 1.00 63.38 127 SER A N 1
ATOM 989 C CA . SER A 1 127 ? 4.775 11.255 -27.273 1.00 63.38 127 SER A CA 1
ATOM 990 C C . SER A 1 127 ? 5.705 10.407 -28.139 1.00 63.38 127 SER A C 1
ATOM 992 O O . SER A 1 127 ? 6.279 9.437 -27.646 1.00 63.38 127 SER A O 1
ATOM 994 N N . SER A 1 128 ? 5.899 10.817 -29.398 1.00 59.25 128 SER A N 1
ATOM 995 C CA . SER A 1 128 ? 6.732 10.105 -30.376 1.00 59.25 128 SER A CA 1
ATOM 996 C C . SER A 1 128 ? 8.241 10.274 -30.169 1.00 59.25 128 SER A C 1
ATOM 998 O O . SER A 1 128 ? 9.001 9.494 -30.738 1.00 59.25 128 SER A O 1
ATOM 1000 N N . VAL A 1 129 ? 8.677 11.249 -29.358 1.00 57.25 129 VAL A N 1
ATOM 1001 C CA . VAL A 1 129 ? 10.097 11.533 -29.090 1.00 57.25 129 VAL A CA 1
ATOM 1002 C C . VAL A 1 129 ? 10.347 11.474 -27.585 1.00 57.25 129 VAL A C 1
ATOM 1004 O O . VAL A 1 129 ? 10.106 12.432 -26.841 1.00 57.25 129 VAL A O 1
ATOM 1007 N N . LYS A 1 130 ? 10.822 10.326 -27.101 1.00 68.06 130 LYS A N 1
ATOM 1008 C CA . LYS A 1 130 ? 11.269 10.157 -25.714 1.00 68.06 130 LYS A CA 1
ATOM 1009 C C . LYS A 1 130 ? 12.658 9.550 -25.726 1.00 68.06 130 LYS A C 1
ATOM 1011 O O . LYS A 1 130 ? 12.853 8.481 -26.268 1.00 68.06 130 LYS A O 1
ATOM 1016 N N . THR A 1 131 ? 13.615 10.198 -25.075 1.00 75.81 131 THR A N 1
ATOM 1017 C CA . THR A 1 131 ? 14.956 9.629 -24.898 1.00 75.81 131 THR A CA 1
ATOM 1018 C C . THR A 1 131 ? 14.906 8.443 -23.936 1.00 75.81 131 THR A C 1
ATOM 1020 O O . THR A 1 131 ? 14.171 8.485 -22.943 1.00 75.81 131 THR A O 1
ATOM 1023 N N . TYR A 1 132 ? 15.762 7.443 -24.162 1.00 79.56 132 TYR A N 1
ATOM 1024 C CA . TYR A 1 132 ? 15.988 6.314 -23.251 1.00 79.56 132 TYR A CA 1
ATOM 1025 C C . TYR A 1 132 ? 16.069 6.753 -21.781 1.00 79.56 132 TYR A C 1
ATOM 1027 O O . TYR A 1 132 ? 15.334 6.255 -20.930 1.00 79.56 132 TYR A O 1
ATOM 1035 N N . ALA A 1 133 ? 16.889 7.773 -2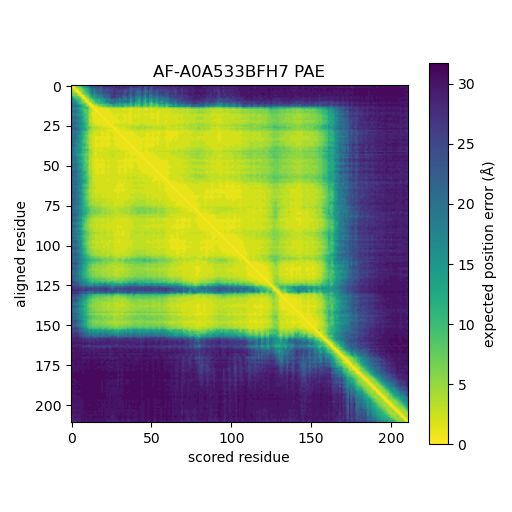1.497 1.00 84.19 133 ALA A N 1
ATOM 1036 C CA . ALA A 1 133 ? 17.109 8.291 -20.148 1.00 84.19 133 ALA A CA 1
ATOM 1037 C C . ALA A 1 133 ? 15.816 8.761 -19.456 1.00 84.19 133 ALA A C 1
ATOM 1039 O O . ALA A 1 133 ? 15.669 8.619 -18.243 1.00 84.19 133 ALA A O 1
ATOM 1040 N N . ARG A 1 134 ? 14.852 9.301 -20.213 1.00 86.25 134 ARG A N 1
ATOM 1041 C CA . ARG A 1 134 ? 13.569 9.758 -19.663 1.00 86.25 134 ARG A CA 1
ATOM 1042 C C . ARG A 1 134 ? 12.666 8.580 -19.301 1.00 86.25 134 ARG A C 1
ATOM 1044 O O . ARG A 1 134 ? 12.012 8.637 -18.262 1.00 86.25 134 ARG A O 1
ATOM 1051 N N . VAL A 1 135 ? 12.633 7.533 -20.125 1.00 89.06 135 VAL A N 1
ATOM 1052 C CA . VAL A 1 135 ? 11.834 6.328 -19.847 1.00 89.06 135 VAL A CA 1
ATOM 1053 C C . VAL A 1 135 ? 12.456 5.516 -18.710 1.00 89.06 135 VAL A C 1
ATOM 1055 O O . VAL A 1 135 ? 11.747 5.171 -17.770 1.00 89.06 135 VAL A O 1
ATOM 1058 N N . ALA A 1 136 ? 13.777 5.323 -18.710 1.00 90.06 136 ALA A N 1
ATOM 1059 C CA . ALA A 1 136 ? 14.492 4.671 -17.612 1.00 90.06 136 ALA A CA 1
ATOM 1060 C C . ALA A 1 136 ? 14.274 5.405 -16.276 1.00 90.06 136 ALA A C 1
ATOM 1062 O O . ALA A 1 136 ? 13.925 4.789 -15.270 1.00 90.06 136 ALA A O 1
ATOM 1063 N N . ARG A 1 137 ? 14.357 6.746 -16.270 1.00 91.88 137 ARG A N 1
ATOM 1064 C CA . ARG A 1 137 ? 14.046 7.554 -15.080 1.00 91.88 137 ARG A CA 1
ATOM 1065 C C . ARG A 1 137 ? 12.596 7.390 -14.627 1.00 91.88 137 ARG A C 1
ATOM 1067 O O . ARG A 1 137 ? 12.351 7.320 -13.426 1.00 91.88 137 ARG A O 1
ATOM 1074 N N . LEU A 1 138 ? 11.638 7.340 -15.555 1.00 92.62 138 LEU A N 1
ATOM 1075 C CA . LEU A 1 138 ? 10.234 7.091 -15.224 1.00 92.62 138 LEU A CA 1
ATOM 1076 C C . LEU A 1 138 ? 10.063 5.722 -14.553 1.00 92.62 138 LEU A C 1
ATOM 1078 O O . LEU A 1 138 ? 9.395 5.642 -13.526 1.00 92.62 138 LEU A O 1
ATOM 1082 N N . LEU A 1 139 ? 10.673 4.667 -15.096 1.00 94.12 139 LEU A N 1
ATOM 1083 C CA . LEU A 1 139 ? 10.606 3.323 -14.518 1.00 94.12 139 LEU A CA 1
ATOM 1084 C C . LEU A 1 139 ? 11.249 3.276 -13.123 1.00 94.12 139 LEU A C 1
ATOM 1086 O O . LEU A 1 139 ? 10.628 2.795 -12.176 1.00 94.12 139 LEU A O 1
ATOM 1090 N N . SER A 1 140 ? 12.424 3.883 -12.956 1.00 94.38 140 SER A N 1
ATOM 1091 C CA . SER A 1 140 ? 13.086 4.006 -11.652 1.00 94.38 140 SER A CA 1
ATOM 1092 C C . SER A 1 140 ? 12.219 4.763 -10.632 1.00 94.38 140 SER A C 1
ATOM 1094 O O . SER A 1 140 ? 12.048 4.322 -9.497 1.00 94.38 140 SER A O 1
ATOM 1096 N N . GLN A 1 141 ? 11.548 5.849 -11.038 1.00 94.12 141 GLN A N 1
ATOM 1097 C CA . GLN A 1 141 ? 10.596 6.572 -10.178 1.00 94.12 141 GLN A CA 1
ATOM 1098 C C . GLN A 1 141 ? 9.352 5.747 -9.819 1.00 94.12 141 GLN A C 1
ATOM 1100 O O . GLN A 1 141 ? 8.728 5.981 -8.781 1.00 94.12 141 GLN A O 1
ATOM 1105 N N . ARG A 1 142 ? 8.989 4.775 -10.662 1.00 94.88 142 ARG A N 1
ATOM 1106 C CA . ARG A 1 142 ? 7.958 3.768 -10.380 1.00 94.88 142 ARG A CA 1
ATOM 1107 C C . ARG A 1 142 ? 8.499 2.586 -9.571 1.00 94.88 142 ARG A C 1
ATOM 1109 O O . ARG A 1 142 ? 7.725 1.703 -9.228 1.00 94.88 142 ARG A O 1
ATOM 1116 N N . GLY A 1 143 ? 9.777 2.596 -9.203 1.00 95.50 143 GLY A N 1
ATOM 1117 C CA . GLY A 1 143 ? 10.411 1.618 -8.323 1.00 95.50 143 GLY A CA 1
ATOM 1118 C C . GLY A 1 143 ? 10.565 0.229 -8.924 1.00 95.50 143 GLY A C 1
ATOM 1119 O O . GLY A 1 143 ? 10.550 -0.733 -8.160 1.00 95.50 143 GLY A O 1
ATOM 1120 N N . PHE A 1 144 ? 10.671 0.135 -10.252 1.00 96.06 144 PHE A N 1
ATOM 1121 C CA . PHE A 1 144 ? 11.200 -1.064 -10.903 1.00 96.06 144 PHE A CA 1
ATOM 1122 C C . PHE A 1 144 ? 12.697 -1.181 -10.604 1.00 96.06 144 PHE A C 1
ATOM 1124 O O . PHE A 1 144 ? 13.390 -0.163 -10.520 1.00 96.06 144 PHE A O 1
ATOM 1131 N N . ASP A 1 145 ? 13.173 -2.406 -10.410 1.00 93.69 145 ASP A N 1
ATOM 1132 C CA . ASP A 1 145 ? 14.589 -2.700 -10.206 1.00 93.69 145 ASP A CA 1
ATOM 1133 C C . ASP A 1 145 ? 15.400 -2.531 -11.502 1.00 93.69 145 ASP A C 1
ATOM 1135 O O . ASP A 1 145 ? 14.849 -2.507 -12.6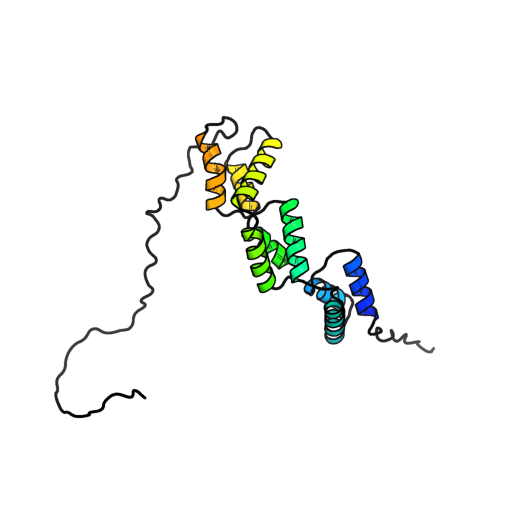07 1.00 93.69 145 ASP A O 1
ATOM 1139 N N . GLU A 1 146 ? 16.718 -2.385 -11.356 1.00 91.12 146 GLU A N 1
ATOM 1140 C CA . GLU A 1 146 ? 17.623 -2.117 -12.480 1.00 91.12 146 GLU A CA 1
ATOM 1141 C C . GLU A 1 146 ? 17.605 -3.250 -13.515 1.00 91.12 146 GLU A C 1
ATOM 1143 O O . GLU A 1 146 ? 17.562 -2.971 -14.713 1.00 91.12 146 GLU A O 1
ATOM 1148 N N . ASP A 1 147 ? 17.542 -4.510 -13.075 1.00 92.69 147 ASP A N 1
ATOM 1149 C CA . ASP A 1 147 ? 17.536 -5.670 -13.971 1.00 92.69 147 ASP A CA 1
ATOM 1150 C C . ASP A 1 147 ? 16.260 -5.689 -14.824 1.00 92.69 147 ASP A C 1
ATOM 1152 O O . ASP A 1 147 ? 16.311 -5.902 -16.042 1.00 92.69 147 ASP A O 1
ATOM 1156 N N . THR A 1 148 ? 15.104 -5.398 -14.218 1.00 94.06 148 THR A N 1
ATOM 1157 C CA . THR A 1 148 ? 13.832 -5.234 -14.932 1.00 94.06 148 THR A CA 1
ATOM 1158 C C . THR A 1 148 ? 13.904 -4.076 -15.926 1.00 94.06 148 THR A C 1
ATOM 1160 O O . THR A 1 148 ? 13.466 -4.231 -17.070 1.00 94.06 148 THR A O 1
ATOM 1163 N N . ILE A 1 149 ? 14.476 -2.930 -15.536 1.00 93.00 149 ILE A N 1
ATOM 1164 C CA . ILE A 1 149 ? 14.631 -1.759 -16.414 1.00 93.00 149 ILE A CA 1
ATOM 1165 C C . ILE A 1 149 ? 15.517 -2.095 -17.616 1.00 93.00 149 ILE A C 1
ATOM 1167 O O . ILE A 1 149 ? 15.110 -1.858 -18.757 1.00 93.00 149 ILE A O 1
ATOM 1171 N N . GLU A 1 150 ? 16.696 -2.676 -17.393 1.00 89.75 150 GLU A N 1
ATOM 1172 C CA . GLU A 1 150 ? 17.608 -3.077 -18.465 1.00 89.75 150 GLU A CA 1
ATOM 1173 C C . GLU A 1 150 ? 16.934 -4.081 -19.407 1.00 89.75 150 GLU A C 1
ATOM 1175 O O . GLU A 1 150 ? 17.025 -3.973 -20.633 1.00 89.75 150 GLU A O 1
ATOM 1180 N N . THR A 1 151 ? 16.191 -5.027 -18.838 1.00 91.75 151 THR A N 1
ATOM 1181 C CA . THR A 1 151 ? 15.491 -6.070 -19.584 1.00 91.75 151 THR A CA 1
ATOM 1182 C C . THR A 1 151 ? 14.422 -5.508 -20.521 1.00 91.75 151 THR A C 1
ATOM 1184 O O . THR A 1 151 ? 14.336 -5.941 -21.676 1.00 91.75 151 THR A O 1
ATOM 1187 N N . VAL A 1 152 ? 13.599 -4.559 -20.058 1.00 91.56 152 VAL A N 1
ATOM 1188 C CA . VAL A 1 152 ? 12.523 -3.982 -20.885 1.00 91.56 152 VAL A CA 1
ATOM 1189 C C . VAL A 1 152 ? 13.033 -2.930 -21.863 1.00 91.56 152 VAL A C 1
ATOM 1191 O O . VAL A 1 152 ? 12.478 -2.793 -22.950 1.00 91.56 152 VAL A O 1
ATOM 1194 N N . MET A 1 153 ? 14.107 -2.218 -21.516 1.00 85.25 153 MET A N 1
ATOM 1195 C CA . MET A 1 153 ? 14.666 -1.167 -22.364 1.00 85.25 153 MET A CA 1
ATOM 1196 C C . MET A 1 153 ? 15.707 -1.683 -23.369 1.00 85.25 153 MET A C 1
ATOM 1198 O O . MET A 1 153 ? 15.930 -1.057 -24.405 1.00 85.25 153 MET A O 1
ATOM 1202 N N . GLY A 1 154 ? 16.345 -2.824 -23.102 1.00 81.62 154 GLY A N 1
ATOM 1203 C CA . GLY A 1 154 ? 17.389 -3.407 -23.945 1.00 81.62 154 GLY A CA 1
ATOM 1204 C C . GLY A 1 154 ? 16.985 -3.623 -25.412 1.00 81.62 154 GLY A C 1
ATOM 1205 O O . GLY A 1 154 ? 17.781 -3.293 -26.291 1.00 81.62 154 GLY A O 1
ATOM 1206 N N . PRO A 1 155 ? 15.779 -4.141 -25.722 1.00 80.25 155 PRO A N 1
ATOM 1207 C CA . PRO A 1 155 ? 15.294 -4.225 -27.099 1.00 80.25 155 PRO A CA 1
ATOM 1208 C C . PRO A 1 155 ? 15.207 -2.859 -27.794 1.00 80.25 155 PRO A C 1
ATOM 1210 O O . PRO A 1 155 ? 15.667 -2.741 -28.923 1.00 80.25 155 PRO A O 1
ATOM 1213 N N . LEU A 1 156 ? 14.724 -1.818 -27.105 1.00 70.25 156 LEU A N 1
ATOM 1214 C CA . LEU A 1 156 ? 14.575 -0.464 -27.665 1.00 70.25 156 LEU A CA 1
ATOM 1215 C C . LEU A 1 156 ? 15.917 0.165 -28.058 1.00 70.25 156 LEU A C 1
ATOM 1217 O O . LEU A 1 156 ? 15.992 0.937 -29.008 1.00 70.25 156 LEU A O 1
ATOM 1221 N N . LEU A 1 157 ? 16.988 -0.180 -27.339 1.00 67.19 157 LEU A N 1
ATOM 1222 C CA . LEU A 1 157 ? 18.346 0.254 -27.666 1.00 67.19 157 LEU A CA 1
ATOM 1223 C C . LEU A 1 157 ? 18.949 -0.498 -28.861 1.00 67.19 157 LEU A C 1
ATOM 1225 O O . LEU A 1 157 ? 19.792 0.058 -29.559 1.00 67.19 157 LEU A O 1
ATOM 1229 N N . ARG A 1 158 ? 18.556 -1.761 -29.083 1.00 63.62 158 ARG A N 1
ATOM 1230 C CA . ARG A 1 158 ? 19.100 -2.608 -30.160 1.00 63.62 158 ARG A CA 1
ATOM 1231 C C . ARG A 1 158 ? 18.450 -2.349 -31.511 1.00 63.62 158 ARG A C 1
ATOM 1233 O O . ARG A 1 158 ? 19.119 -2.507 -32.524 1.00 63.62 158 ARG A O 1
ATOM 1240 N N . THR A 1 159 ? 17.178 -1.960 -31.527 1.00 56.88 159 THR A N 1
ATOM 1241 C CA . THR A 1 159 ? 16.431 -1.758 -32.776 1.00 56.88 159 THR A CA 1
ATOM 1242 C C . THR A 1 159 ? 16.891 -0.517 -33.551 1.00 56.88 159 THR A C 1
ATOM 1244 O O . THR A 1 159 ? 16.564 -0.384 -34.721 1.00 56.88 159 THR A O 1
ATOM 1247 N N . GLY A 1 160 ? 17.684 0.385 -32.956 1.00 51.19 160 GLY A N 1
ATOM 1248 C CA . GLY A 1 160 ? 18.087 1.618 -33.643 1.00 51.19 160 GLY A CA 1
ATOM 1249 C C . GLY A 1 160 ? 16.884 2.479 -34.042 1.00 51.19 160 GLY A C 1
ATOM 1250 O O . GLY A 1 160 ? 16.981 3.274 -34.972 1.00 51.19 160 GLY A O 1
ATOM 1251 N N . ASP A 1 161 ? 15.747 2.310 -33.354 1.00 45.69 161 ASP A N 1
ATOM 1252 C CA . ASP A 1 161 ? 14.550 3.103 -33.589 1.00 45.69 161 ASP A CA 1
ATOM 1253 C C . ASP A 1 161 ? 14.907 4.571 -33.341 1.00 45.69 161 ASP A C 1
ATOM 1255 O O . ASP A 1 161 ? 15.099 4.998 -32.197 1.00 45.69 161 ASP A O 1
ATOM 1259 N N . SER A 1 162 ? 14.960 5.360 -34.418 1.00 46.09 162 SER A N 1
ATOM 1260 C CA . SER A 1 162 ? 15.328 6.788 -34.457 1.00 46.09 162 SER A CA 1
ATOM 1261 C C . SER A 1 162 ? 14.484 7.688 -33.532 1.00 46.09 162 SER A C 1
ATOM 1263 O O . SER A 1 162 ? 14.709 8.889 -33.436 1.00 46.09 162 SER A O 1
ATOM 1265 N N . LYS A 1 163 ? 13.502 7.119 -32.819 1.00 49.56 163 LYS A N 1
ATOM 1266 C CA . LYS A 1 163 ? 12.678 7.768 -31.789 1.00 49.56 163 LYS A CA 1
ATOM 1267 C C . LYS A 1 163 ? 13.389 7.930 -30.437 1.00 49.56 163 LYS A C 1
ATOM 1269 O O . LYS A 1 163 ? 12.985 8.790 -29.653 1.00 49.56 163 LYS A O 1
ATOM 1274 N N . PHE A 1 164 ? 14.433 7.138 -30.164 1.00 49.16 164 PHE A N 1
ATOM 1275 C CA . PHE A 1 164 ? 15.197 7.157 -28.904 1.00 49.16 164 PHE A CA 1
ATOM 1276 C C . PHE A 1 164 ? 16.627 7.693 -29.059 1.00 49.16 164 PHE A C 1
ATOM 1278 O O . PHE A 1 164 ? 17.429 7.591 -28.125 1.00 49.16 164 PHE A O 1
ATOM 1285 N N . GLU A 1 165 ? 16.949 8.253 -30.225 1.00 44.09 165 GLU A N 1
ATOM 1286 C CA . GLU A 1 165 ? 18.311 8.630 -30.573 1.00 44.09 165 GLU A CA 1
ATOM 1287 C C . GLU A 1 165 ? 18.863 9.740 -29.660 1.00 44.09 165 GLU A C 1
ATOM 1289 O O . GLU A 1 165 ? 18.156 10.641 -29.203 1.00 44.09 165 GLU A O 1
ATOM 1294 N N . VAL A 1 166 ? 20.172 9.635 -29.423 1.00 44.69 166 VAL A N 1
ATOM 1295 C CA . VAL A 1 166 ? 21.046 10.454 -28.570 1.00 44.69 166 VAL A CA 1
ATOM 1296 C C . VAL A 1 166 ? 21.070 10.070 -27.083 1.00 44.69 166 VAL A C 1
ATOM 1298 O O . VAL A 1 166 ? 20.420 10.680 -26.239 1.00 44.69 166 VAL A O 1
ATOM 1301 N N . LEU A 1 167 ? 21.903 9.066 -26.765 1.00 40.19 167 LEU A N 1
ATOM 1302 C CA . LEU A 1 167 ? 22.977 9.119 -25.746 1.00 40.19 167 LEU A CA 1
ATOM 1303 C C . LEU A 1 167 ? 23.804 7.810 -25.782 1.00 40.19 167 LEU A C 1
ATOM 1305 O O . LEU A 1 167 ? 23.990 7.125 -24.779 1.00 40.19 167 LEU A O 1
ATOM 1309 N N . GLY A 1 168 ? 24.321 7.454 -26.961 1.00 39.28 168 GLY A N 1
ATOM 1310 C CA . GLY A 1 168 ? 25.184 6.280 -27.152 1.00 39.28 168 GLY A CA 1
ATOM 1311 C C . GLY A 1 168 ? 26.632 6.445 -26.669 1.00 39.28 168 GLY A C 1
ATOM 1312 O O . GLY A 1 168 ? 27.429 5.537 -26.852 1.00 39.28 168 GLY A O 1
ATOM 1313 N N . SER A 1 169 ? 27.014 7.573 -26.062 1.00 42.72 169 SER A N 1
ATOM 1314 C CA . SER A 1 169 ? 28.434 7.882 -25.829 1.00 42.72 169 SER A CA 1
ATOM 1315 C C . SER A 1 169 ? 28.919 7.825 -24.376 1.00 42.72 169 SER A C 1
ATOM 1317 O O . SER A 1 169 ? 30.112 8.033 -24.169 1.00 42.72 169 SER A O 1
ATOM 1319 N N . LYS A 1 170 ? 28.084 7.528 -23.359 1.00 39.28 170 LYS A N 1
ATOM 1320 C CA . LYS A 1 170 ? 28.568 7.501 -21.951 1.00 39.28 170 LYS A CA 1
ATOM 1321 C C . LYS A 1 170 ? 28.004 6.440 -20.993 1.00 39.28 170 LYS A C 1
ATOM 1323 O O . LYS A 1 170 ? 28.353 6.493 -19.818 1.00 39.28 170 LYS A O 1
ATOM 1328 N N . PHE A 1 171 ? 27.215 5.452 -21.425 1.00 40.88 171 PHE A N 1
ATOM 1329 C CA . PHE A 1 171 ? 26.834 4.352 -20.520 1.00 40.88 171 PHE A CA 1
ATOM 1330 C C . PHE A 1 171 ? 27.776 3.152 -20.681 1.00 40.88 171 PHE A C 1
ATOM 1332 O O . PHE A 1 171 ? 27.502 2.195 -21.401 1.00 40.88 171 PHE A O 1
ATOM 1339 N N . ARG A 1 172 ? 28.938 3.227 -20.024 1.00 35.78 172 ARG A N 1
ATOM 1340 C CA . ARG A 1 172 ? 29.838 2.083 -19.849 1.00 35.78 172 ARG A CA 1
ATOM 1341 C C . ARG A 1 172 ? 29.232 1.200 -18.755 1.00 35.78 172 ARG A C 1
ATOM 1343 O O . ARG A 1 172 ? 29.271 1.585 -17.591 1.00 35.78 172 ARG A O 1
ATOM 1350 N N . LYS A 1 173 ? 28.658 0.046 -19.123 1.00 37.25 173 LYS A N 1
ATOM 1351 C CA . LYS A 1 173 ? 28.263 -0.991 -18.153 1.00 37.25 173 LYS A CA 1
ATOM 1352 C C . LYS A 1 173 ? 29.445 -1.255 -17.204 1.00 37.25 173 LYS A C 1
ATOM 1354 O O . LYS A 1 173 ? 30.554 -1.443 -17.724 1.00 37.25 173 LYS A O 1
ATOM 1359 N N . PRO A 1 174 ? 29.268 -1.288 -15.869 1.00 35.19 174 PRO A N 1
ATOM 1360 C CA . PRO A 1 174 ? 30.289 -1.882 -15.019 1.00 35.19 174 PRO A CA 1
ATOM 1361 C C . PRO A 1 174 ? 30.446 -3.335 -15.469 1.00 35.19 174 PRO A C 1
ATOM 1363 O O . PRO A 1 174 ? 29.461 -4.064 -15.615 1.00 35.19 174 PRO A O 1
ATOM 1366 N N . ARG A 1 175 ? 31.677 -3.731 -15.799 1.00 37.22 175 ARG A N 1
ATOM 1367 C CA . ARG A 1 175 ? 31.944 -5.132 -16.108 1.00 37.22 175 ARG A CA 1
ATOM 1368 C C . ARG A 1 175 ? 31.703 -5.902 -14.818 1.00 37.22 175 ARG A C 1
ATOM 1370 O O . ARG A 1 175 ? 32.151 -5.497 -13.752 1.00 37.22 175 ARG A O 1
ATOM 1377 N N . THR A 1 176 ? 31.053 -7.049 -14.931 1.00 47.62 176 THR A N 1
ATOM 1378 C CA . THR A 1 176 ? 30.888 -8.028 -13.848 1.00 47.62 176 THR A CA 1
ATOM 1379 C C . THR A 1 176 ? 32.224 -8.541 -13.277 1.00 47.62 176 THR A C 1
ATOM 1381 O O . THR A 1 176 ? 32.214 -9.333 -12.345 1.00 47.62 176 THR A O 1
ATOM 1384 N N . SER A 1 177 ? 33.367 -8.073 -13.796 1.00 44.44 177 SER A N 1
ATOM 1385 C CA . SER A 1 177 ? 34.712 -8.255 -13.245 1.00 44.44 177 SER A CA 1
ATOM 1386 C C . SER A 1 177 ? 35.079 -7.296 -12.105 1.00 44.44 177 SER A C 1
ATOM 1388 O O . SER A 1 177 ? 36.104 -7.516 -11.476 1.00 44.44 177 SER A O 1
ATOM 1390 N N . ASP A 1 178 ? 34.289 -6.247 -11.844 1.00 40.25 178 ASP A N 1
ATOM 1391 C CA . ASP A 1 178 ? 34.624 -5.210 -10.847 1.00 40.25 178 ASP A CA 1
ATOM 1392 C C . ASP A 1 178 ? 33.957 -5.460 -9.475 1.00 40.25 178 ASP A C 1
ATOM 1394 O O . ASP A 1 178 ? 34.094 -4.666 -8.543 1.00 40.25 178 ASP A O 1
ATOM 1398 N N . LEU A 1 179 ? 33.237 -6.579 -9.331 1.00 44.25 179 LEU A N 1
ATOM 1399 C CA . LEU A 1 179 ? 32.768 -7.085 -8.044 1.00 44.25 179 LEU A CA 1
ATOM 1400 C C . LEU A 1 179 ? 33.859 -7.979 -7.448 1.00 44.25 179 LEU A C 1
ATOM 1402 O O . LEU A 1 179 ? 33.847 -9.197 -7.618 1.00 44.25 179 LEU A O 1
ATOM 1406 N N . GLU A 1 180 ? 34.807 -7.355 -6.751 1.00 36.56 180 GLU A N 1
ATOM 1407 C CA . GLU A 1 180 ? 35.690 -8.060 -5.818 1.00 36.56 180 GLU A CA 1
ATOM 1408 C C . GLU A 1 180 ? 34.841 -8.934 -4.872 1.00 36.56 180 GLU A C 1
ATOM 1410 O O . GLU A 1 180 ? 33.848 -8.449 -4.308 1.00 36.56 180 GLU A O 1
ATOM 1415 N N . PRO A 1 181 ? 35.188 -10.220 -4.680 1.00 39.00 181 PRO A N 1
ATOM 1416 C CA . PRO A 1 181 ? 34.465 -11.082 -3.767 1.00 39.00 181 PRO A CA 1
ATOM 1417 C C . PRO A 1 181 ? 34.563 -10.505 -2.358 1.00 39.00 181 PRO A C 1
ATOM 1419 O O . PRO A 1 181 ? 35.627 -10.103 -1.891 1.00 39.00 181 PRO A O 1
ATOM 1422 N N . SER A 1 182 ? 33.419 -10.471 -1.680 1.00 36.75 182 SER A N 1
ATOM 1423 C CA . SER A 1 182 ? 33.277 -10.041 -0.297 1.00 36.75 182 SER A CA 1
ATOM 1424 C C . SER A 1 182 ? 34.261 -10.818 0.575 1.00 36.75 182 SER A C 1
ATOM 1426 O O . SER A 1 182 ? 34.011 -11.958 0.966 1.00 36.75 182 SER A O 1
ATOM 1428 N N . SER A 1 183 ? 35.407 -10.198 0.850 1.00 37.72 183 SER A N 1
ATOM 1429 C CA . SER A 1 183 ? 36.416 -10.744 1.736 1.00 37.72 183 SER A CA 1
ATOM 1430 C C . SER A 1 183 ? 35.811 -10.833 3.131 1.00 37.72 183 SER A C 1
ATOM 1432 O O . SER A 1 183 ? 35.553 -9.837 3.810 1.00 37.72 183 SER A O 1
ATOM 1434 N N . VAL A 1 184 ? 35.483 -12.073 3.481 1.00 41.03 184 VAL A N 1
ATOM 1435 C CA . VAL A 1 184 ? 35.533 -12.672 4.807 1.00 41.03 184 VAL A CA 1
ATOM 1436 C C . VAL A 1 184 ? 36.110 -11.708 5.848 1.00 41.03 184 VAL A C 1
ATOM 1438 O O . VAL A 1 184 ? 37.312 -11.451 5.913 1.00 41.03 184 VAL A O 1
ATOM 1441 N N . ARG A 1 185 ? 35.236 -11.217 6.732 1.00 36.31 185 ARG A N 1
ATOM 1442 C CA . ARG A 1 185 ? 35.647 -10.706 8.040 1.00 36.31 185 ARG A CA 1
ATOM 1443 C C . ARG A 1 185 ? 36.336 -11.841 8.801 1.00 36.31 185 ARG A C 1
ATOM 1445 O O . ARG A 1 185 ? 35.681 -12.607 9.495 1.00 36.31 185 ARG A O 1
ATOM 1452 N N . GLN A 1 186 ? 37.658 -11.908 8.726 1.00 36.22 186 GLN A N 1
ATOM 1453 C CA . GLN A 1 186 ? 38.480 -12.488 9.783 1.00 36.22 186 GLN A CA 1
ATOM 1454 C C . GLN A 1 186 ? 39.294 -11.365 10.418 1.00 36.22 186 GLN A C 1
ATOM 1456 O O . GLN A 1 186 ? 40.422 -11.052 10.046 1.00 36.22 186 GLN A O 1
ATOM 1461 N N . SER A 1 187 ? 38.666 -10.722 11.400 1.00 34.66 187 SER A N 1
ATOM 1462 C CA . SER A 1 187 ? 39.359 -9.865 12.349 1.00 34.66 187 SER A CA 1
ATOM 1463 C C . SER A 1 187 ? 40.022 -10.742 13.408 1.00 34.66 187 SER A C 1
ATOM 1465 O O . SER A 1 187 ? 39.363 -11.223 14.322 1.00 34.66 187 SER A O 1
ATOM 1467 N N . ARG A 1 188 ? 41.337 -10.906 13.249 1.00 40.12 188 ARG A N 1
ATOM 1468 C CA . ARG A 1 188 ? 42.374 -10.838 14.291 1.00 40.12 188 ARG A CA 1
ATOM 1469 C C . ARG A 1 188 ? 41.999 -11.384 15.677 1.00 40.12 188 ARG A C 1
ATOM 1471 O O . ARG A 1 188 ? 41.475 -10.658 16.516 1.00 40.12 188 ARG A O 1
ATOM 1478 N N . PHE A 1 189 ? 42.483 -12.588 15.965 1.00 35.22 189 PHE A N 1
ATOM 1479 C CA . PHE A 1 189 ? 42.972 -12.945 17.296 1.00 35.22 189 PHE A CA 1
ATOM 1480 C C . PHE A 1 189 ? 44.344 -13.631 17.158 1.00 35.22 189 PHE A C 1
ATOM 1482 O O . PHE A 1 189 ? 44.450 -14.769 16.730 1.00 35.22 189 PHE A O 1
ATOM 1489 N N . SER A 1 190 ? 45.387 -12.856 17.463 1.00 40.44 190 SER A N 1
ATOM 1490 C CA . SER A 1 190 ? 46.542 -13.207 18.301 1.00 40.44 190 SER A CA 1
ATOM 1491 C C . SER A 1 190 ? 47.327 -14.525 18.102 1.00 40.44 190 SER A C 1
ATOM 1493 O O . SER A 1 190 ? 46.832 -15.604 18.398 1.00 40.44 190 SER A O 1
ATOM 1495 N N . ARG A 1 191 ? 48.648 -14.329 17.891 1.00 39.62 191 ARG A N 1
ATOM 1496 C CA . ARG A 1 191 ? 49.828 -15.115 18.355 1.00 39.62 191 ARG A CA 1
ATOM 1497 C C . ARG A 1 191 ? 50.426 -16.198 17.430 1.00 39.62 191 ARG A C 1
ATOM 1499 O O . ARG A 1 191 ? 50.004 -17.343 17.428 1.00 39.62 191 ARG A O 1
ATOM 1506 N N . GLN A 1 192 ? 51.558 -15.853 16.805 1.00 40.94 192 GLN A N 1
ATOM 1507 C CA . GLN A 1 192 ? 52.741 -16.731 16.677 1.00 40.94 192 GLN A CA 1
ATOM 1508 C C . GLN A 1 192 ? 53.559 -16.562 17.978 1.00 40.94 192 GLN A C 1
ATOM 1510 O O . GLN A 1 192 ? 53.801 -15.432 18.389 1.00 40.94 192 GLN A O 1
ATOM 1515 N N . SER A 1 193 ? 53.751 -17.571 18.834 1.00 40.56 193 SER A N 1
ATOM 1516 C CA . SER A 1 193 ? 54.644 -18.744 18.761 1.00 40.56 193 SER A CA 1
ATOM 1517 C C . SER A 1 193 ? 56.139 -18.412 18.926 1.00 40.56 193 SER A C 1
ATOM 1519 O O . SER A 1 193 ? 56.773 -17.999 17.958 1.00 40.56 193 SER A O 1
ATOM 1521 N N . ARG A 1 194 ? 56.722 -18.697 20.104 1.00 39.12 194 ARG A N 1
ATOM 1522 C CA . ARG A 1 194 ? 57.689 -19.801 20.332 1.00 39.12 194 ARG A CA 1
ATOM 1523 C C . ARG A 1 194 ? 58.401 -19.706 21.698 1.00 39.12 194 ARG A C 1
ATOM 1525 O O . ARG A 1 194 ? 58.654 -18.621 22.200 1.00 39.12 194 ARG A O 1
ATOM 1532 N N . LEU A 1 195 ? 58.812 -20.899 22.148 1.00 41.72 195 LEU A N 1
ATOM 1533 C CA . LEU A 1 195 ? 59.786 -21.263 23.190 1.00 41.72 195 LEU A CA 1
ATOM 1534 C C . LEU A 1 195 ? 59.275 -21.334 24.636 1.00 41.72 195 LEU A C 1
ATOM 1536 O O . LEU A 1 195 ? 59.173 -20.327 25.321 1.00 41.72 195 LEU A O 1
ATOM 1540 N N . SER A 1 196 ? 59.073 -22.563 25.124 1.00 40.25 196 SER A N 1
ATOM 1541 C CA . SER A 1 196 ? 59.941 -23.163 26.153 1.00 40.25 196 SER A CA 1
ATOM 1542 C C . SER A 1 196 ? 59.305 -24.436 26.734 1.00 40.25 196 SER A C 1
ATOM 1544 O O . SER A 1 196 ? 58.232 -24.367 27.315 1.00 40.25 196 SER A O 1
ATOM 1546 N N . GLN A 1 197 ? 60.010 -25.560 26.551 1.00 43.22 197 GLN A N 1
ATOM 1547 C CA . GLN A 1 197 ? 60.263 -26.641 27.519 1.00 43.22 197 GLN A CA 1
ATOM 1548 C C . GLN A 1 197 ? 59.099 -27.269 28.313 1.00 43.22 197 GLN A C 1
ATOM 1550 O O . GLN A 1 197 ? 58.421 -26.606 29.089 1.00 43.22 197 GLN A O 1
ATOM 1555 N N . GLY A 1 198 ? 59.065 -28.605 28.304 1.00 37.91 198 GLY A N 1
ATOM 1556 C CA . GLY A 1 198 ? 58.765 -29.366 29.524 1.00 37.91 198 GLY A CA 1
ATOM 1557 C C . GLY A 1 198 ? 57.650 -30.406 29.392 1.00 37.91 198 GLY A C 1
ATOM 1558 O O . GLY A 1 198 ? 56.561 -30.047 28.956 1.00 37.91 198 GLY A O 1
ATOM 1559 N N . PRO A 1 199 ? 57.893 -31.683 29.746 1.00 61.50 199 PRO A N 1
ATOM 1560 C CA . PRO A 1 199 ? 57.022 -32.793 29.380 1.00 61.50 199 PRO A CA 1
ATOM 1561 C C . PRO A 1 199 ? 56.060 -33.225 30.503 1.00 61.50 199 PRO A C 1
ATOM 1563 O O . PRO A 1 199 ? 56.242 -32.879 31.666 1.00 61.50 199 PRO A O 1
ATOM 1566 N N . ALA A 1 200 ? 55.156 -34.135 30.117 1.00 41.00 200 ALA A N 1
ATOM 1567 C CA . ALA A 1 200 ? 54.839 -35.383 30.821 1.00 41.00 200 ALA A CA 1
ATOM 1568 C C . ALA A 1 200 ? 53.421 -35.568 31.424 1.00 41.00 200 ALA A C 1
ATOM 1570 O O . ALA A 1 200 ? 52.863 -34.709 32.092 1.00 41.00 200 ALA A O 1
ATOM 1571 N N . ILE A 1 201 ? 52.958 -36.813 31.229 1.00 43.06 201 ILE A N 1
ATOM 1572 C CA . ILE A 1 201 ? 52.076 -37.642 32.077 1.00 43.06 201 ILE A CA 1
ATOM 1573 C C . ILE A 1 201 ? 50.543 -37.531 31.904 1.00 43.06 201 ILE A C 1
ATOM 1575 O O . ILE A 1 201 ? 49.869 -36.723 32.521 1.00 43.06 201 ILE A O 1
ATOM 1579 N N . ALA A 1 202 ? 50.048 -38.485 31.103 1.00 42.94 202 ALA A N 1
ATOM 1580 C CA . ALA A 1 202 ? 49.086 -39.556 31.417 1.00 42.94 202 ALA A CA 1
ATOM 1581 C C . ALA A 1 202 ? 47.603 -39.306 31.780 1.00 42.94 202 ALA A C 1
ATOM 1583 O O . ALA A 1 202 ? 47.243 -38.472 32.598 1.00 42.94 202 ALA A O 1
ATOM 1584 N N . ALA A 1 203 ? 46.831 -40.287 31.282 1.00 42.62 203 ALA A N 1
ATOM 1585 C CA . ALA A 1 203 ? 45.620 -40.907 31.829 1.00 42.62 203 ALA A CA 1
ATOM 1586 C C . ALA A 1 203 ? 44.260 -40.248 31.540 1.00 42.62 203 ALA A C 1
ATOM 1588 O O . ALA A 1 203 ? 44.044 -39.077 31.819 1.00 42.62 203 ALA A O 1
ATOM 1589 N N . GLY A 1 204 ? 43.301 -41.070 31.083 1.00 42.47 204 GLY A N 1
ATOM 1590 C CA . GLY A 1 204 ? 41.879 -40.807 31.342 1.00 42.47 204 GLY A CA 1
ATOM 1591 C C . GLY A 1 204 ? 40.880 -41.150 30.237 1.00 42.47 204 GLY A C 1
ATOM 1592 O O . GLY A 1 204 ? 40.352 -40.266 29.585 1.00 42.47 204 GLY A O 1
ATOM 1593 N N . THR A 1 205 ? 40.629 -42.445 30.083 1.00 50.91 205 THR A N 1
ATOM 1594 C CA . THR A 1 205 ? 39.475 -43.199 29.553 1.00 50.91 205 THR A CA 1
ATOM 1595 C C . THR A 1 205 ? 38.070 -42.537 29.486 1.00 50.91 205 THR A C 1
ATOM 1597 O O . THR A 1 205 ? 37.731 -41.703 30.318 1.00 50.91 205 THR A O 1
ATOM 1600 N N . PHE A 1 206 ? 37.238 -43.113 28.589 1.00 48.34 206 PHE A N 1
ATOM 1601 C CA . PHE A 1 206 ? 35.752 -43.261 28.534 1.00 48.34 206 PHE A CA 1
ATOM 1602 C C . PHE A 1 206 ? 35.035 -42.461 27.425 1.00 48.34 206 PHE A C 1
ATOM 1604 O O . PHE A 1 206 ? 34.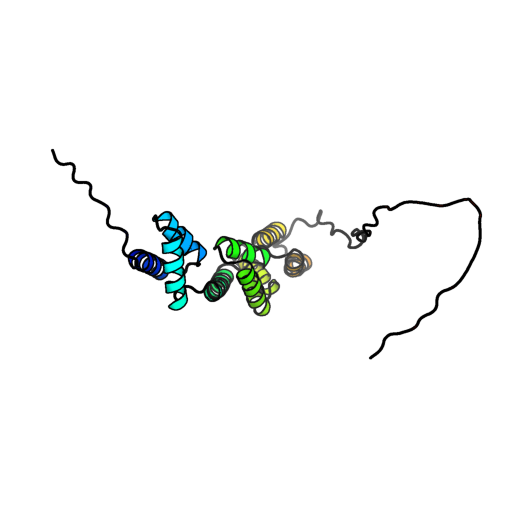923 -41.246 27.493 1.00 48.34 206 PHE A O 1
ATOM 1611 N N . MET A 1 207 ? 34.731 -43.061 26.262 1.00 50.59 207 MET A N 1
ATOM 1612 C CA . MET A 1 207 ? 33.613 -43.971 25.891 1.00 50.59 207 MET A CA 1
ATOM 1613 C C . MET A 1 207 ? 32.203 -43.353 25.936 1.00 50.59 207 MET A C 1
ATOM 1615 O O . MET A 1 207 ? 31.635 -43.145 26.999 1.00 50.59 207 MET A O 1
ATOM 1619 N N . ASN A 1 208 ? 31.680 -43.144 24.719 1.00 47.66 208 ASN A N 1
ATOM 1620 C CA . ASN A 1 208 ? 30.314 -43.320 24.207 1.00 47.66 208 ASN A CA 1
ATOM 1621 C C . ASN A 1 208 ? 29.133 -43.314 25.185 1.00 47.66 208 ASN A C 1
ATOM 1623 O O . ASN A 1 208 ? 29.010 -44.201 26.024 1.00 47.66 208 ASN A O 1
ATOM 1627 N N . ASN A 1 209 ? 28.152 -42.457 24.882 1.00 44.84 209 ASN A N 1
ATOM 1628 C CA . ASN A 1 209 ? 26.756 -42.728 25.201 1.00 44.84 209 ASN A CA 1
ATOM 1629 C C . ASN A 1 209 ? 25.916 -42.774 23.913 1.00 44.84 209 ASN A C 1
ATOM 1631 O O . ASN A 1 209 ? 25.841 -41.794 23.172 1.00 44.84 209 ASN A O 1
ATOM 1635 N N . ALA A 1 210 ? 25.312 -43.932 23.669 1.00 50.06 210 ALA A N 1
ATOM 1636 C CA . ALA A 1 210 ? 24.230 -44.170 22.728 1.00 50.06 210 ALA A CA 1
ATOM 1637 C C . ALA A 1 210 ? 23.208 -45.036 23.476 1.00 50.06 210 ALA A C 1
ATOM 1639 O O . ALA A 1 210 ? 23.592 -46.094 23.977 1.00 50.06 210 ALA A O 1
ATOM 1640 N N . GLY A 1 211 ? 21.949 -44.591 23.537 1.00 46.16 211 GLY A N 1
ATOM 1641 C CA . GLY A 1 211 ? 20.845 -45.305 24.194 1.00 46.16 211 GLY A CA 1
ATOM 1642 C C . GLY A 1 211 ? 20.177 -44.491 25.284 1.00 46.16 211 GLY A C 1
ATOM 1643 O O . GLY A 1 211 ? 20.719 -44.476 26.406 1.00 46.16 211 GLY A O 1
#

Nearest PDB structures (foldseek):
  3dfg-assembly1_A  TM=7.738E-01  e=7.215E-06  Xanthomonas campestris pv. campestris
  3e3v-assembly1_A  TM=8.475E-01  e=2.340E-05  Ligilactobacillus salivarius UCC118
  3d5l-assembly1_A  TM=8.153E-01  e=2.222E-04  Limosilactobacillus reuteri subsp. rodentium
  3d5l-assembly2_B  TM=8.502E-01  e=5.303E-04  Limosilactobacillus reuteri subsp. rodentium
  3c1d-assembly3_A  TM=8.347E-01  e=5.038E-04  unclassified